Protein AF-A0A813DYF8-F1 (afdb_monomer)

Sequence (298 aa):
MDDSIWDLLVGFMQYDSIAVLAALPQLRRRYFAPLRVKGLGGTEHLIIGRSEKDHNVSDPPGLAQLMLTGFRTGLGLNHMFKAQYILLSQPRWNNRVDDLLACVMLRALWYLGILDCAGIVLSPGPADAHTDPDEAKRRVEMVAEEIRDTLRALGLPSVRVLVADYGAQPGCCGGKTVADHLDALYDHAPPAGVSLVVTGCLGDVANFAERSTKVFRERTQRVILMGSALLEAERDELGRPTGQTVVVPDPMSSNMSEDMESADRLFRLAQELMVPLVVLSRHFTLALQALPQHRWNK

Structure (mmCIF, N/CA/C/O backbone):
data_AF-A0A813DYF8-F1
#
_entry.id   AF-A0A813DYF8-F1
#
loop_
_atom_site.group_PDB
_atom_site.id
_atom_site.type_symbol
_atom_site.label_atom_id
_atom_site.label_alt_id
_atom_site.label_comp_id
_atom_site.label_asym_id
_atom_site.label_entity_id
_atom_site.label_seq_id
_atom_site.pdbx_PDB_ins_code
_atom_site.Cartn_x
_atom_site.Cartn_y
_atom_site.Cartn_z
_atom_site.occupancy
_atom_site.B_iso_or_equiv
_atom_site.auth_seq_id
_atom_site.auth_comp_id
_atom_site.auth_asym_id
_atom_site.auth_atom_id
_atom_site.pdbx_PDB_model_num
ATOM 1 N N . MET A 1 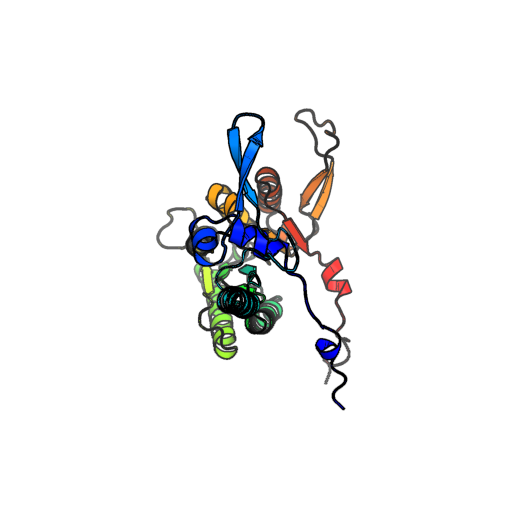1 ? 3.898 -25.798 42.219 1.00 45.34 1 MET A N 1
ATOM 2 C CA . MET A 1 1 ? 3.098 -24.645 42.663 1.00 45.34 1 MET A CA 1
ATOM 3 C C . MET A 1 1 ? 3.173 -23.681 41.510 1.00 45.34 1 MET A C 1
ATOM 5 O O . MET A 1 1 ? 4.246 -23.155 41.250 1.00 45.34 1 MET A O 1
ATOM 9 N N . ASP A 1 2 ? 2.109 -23.653 40.716 1.00 46.66 2 ASP A N 1
ATOM 10 C CA . ASP A 1 2 ? 1.999 -22.786 39.550 1.00 46.66 2 ASP A CA 1
ATOM 11 C C . ASP A 1 2 ? 1.688 -21.382 40.066 1.00 46.66 2 ASP A C 1
ATOM 13 O O . ASP A 1 2 ? 0.532 -21.059 40.295 1.00 46.66 2 ASP A O 1
ATOM 17 N N . ASP A 1 3 ? 2.723 -20.578 40.318 1.00 44.41 3 ASP A N 1
ATOM 18 C CA . ASP A 1 3 ? 2.578 -19.158 40.655 1.00 44.41 3 ASP A CA 1
ATOM 19 C C . ASP A 1 3 ? 2.198 -18.391 39.387 1.00 44.41 3 ASP A C 1
ATOM 21 O O . ASP A 1 3 ? 3.015 -17.753 38.715 1.00 44.41 3 ASP A O 1
ATOM 25 N N . SER A 1 4 ? 0.935 -18.518 39.005 1.00 65.56 4 SER A N 1
ATOM 26 C CA . SER A 1 4 ? 0.378 -17.789 37.890 1.00 65.56 4 SER A CA 1
ATOM 27 C C . SER A 1 4 ? -0.092 -16.423 38.371 1.00 65.56 4 SER A C 1
ATOM 29 O O . SER A 1 4 ? -0.868 -16.325 39.316 1.00 65.56 4 SER A O 1
ATOM 31 N N . ILE A 1 5 ? 0.295 -15.340 37.693 1.00 60.50 5 ILE A N 1
ATOM 32 C CA . ILE A 1 5 ? -0.245 -13.998 37.989 1.00 60.50 5 ILE A CA 1
ATOM 33 C C . ILE A 1 5 ? -1.786 -13.948 37.910 1.00 60.50 5 ILE A C 1
ATOM 35 O O . ILE A 1 5 ? -2.415 -13.060 38.483 1.00 60.50 5 ILE A O 1
ATOM 39 N N . TRP A 1 6 ? -2.399 -14.928 37.239 1.00 60.88 6 TRP A N 1
ATOM 40 C CA . TRP A 1 6 ? -3.844 -15.118 37.169 1.00 60.88 6 TRP A CA 1
ATOM 41 C C . TRP A 1 6 ? -4.485 -15.447 38.524 1.00 60.88 6 TRP A C 1
ATOM 43 O O . TRP A 1 6 ? -5.626 -15.051 38.741 1.00 60.88 6 TRP A O 1
ATOM 53 N N . ASP A 1 7 ? -3.754 -16.058 39.461 1.00 65.62 7 ASP A N 1
ATOM 54 C CA . ASP A 1 7 ? -4.257 -16.362 40.809 1.00 65.62 7 ASP A CA 1
ATOM 55 C C . ASP A 1 7 ? -4.378 -15.103 41.689 1.00 65.62 7 ASP A C 1
ATOM 57 O O . ASP A 1 7 ? -5.092 -15.097 42.692 1.00 65.62 7 ASP A O 1
ATOM 61 N N . LEU A 1 8 ? -3.722 -14.005 41.289 1.00 65.25 8 LEU A N 1
ATOM 62 C CA . LEU A 1 8 ? -3.819 -12.694 41.941 1.00 65.25 8 LEU A CA 1
ATOM 63 C C . LEU A 1 8 ? -4.981 -11.844 41.398 1.00 65.25 8 LEU A C 1
ATOM 65 O O . LEU A 1 8 ? -5.358 -10.841 42.009 1.00 65.25 8 LEU A O 1
ATOM 69 N N . LEU A 1 9 ? -5.570 -12.222 40.260 1.00 52.12 9 LEU A N 1
ATOM 70 C CA . LEU A 1 9 ? -6.699 -11.521 39.651 1.00 52.12 9 LEU A CA 1
ATOM 71 C C . LEU A 1 9 ? -8.019 -12.012 40.259 1.00 52.12 9 LEU A C 1
ATOM 73 O O . LEU A 1 9 ? -8.737 -12.823 39.684 1.00 52.12 9 LEU A O 1
ATOM 77 N N . VAL A 1 10 ? -8.369 -11.469 41.428 1.00 59.22 10 VAL A N 1
ATOM 78 C CA . VAL A 1 10 ? -9.616 -11.803 42.153 1.00 59.22 10 VAL A CA 1
ATOM 79 C C . VAL A 1 10 ? -10.872 -11.269 41.436 1.00 59.22 10 VAL A C 1
ATOM 81 O O . VAL A 1 10 ? -11.990 -11.718 41.682 1.00 59.22 10 VAL A O 1
ATOM 84 N N . GLY A 1 11 ? -10.698 -10.329 40.504 1.00 59.22 11 GLY A N 1
ATOM 85 C CA . GLY A 1 11 ? -11.754 -9.822 39.636 1.00 59.22 11 GLY A CA 1
ATOM 86 C C . GLY A 1 11 ? -11.283 -8.627 38.814 1.00 59.22 11 GLY A C 1
ATOM 87 O O . GLY A 1 11 ? -10.488 -7.813 39.277 1.00 59.22 11 GLY A O 1
ATOM 88 N N . PHE A 1 12 ? -11.779 -8.514 37.585 1.00 65.50 12 PHE A N 1
ATOM 89 C CA . PHE A 1 12 ? -11.549 -7.360 36.720 1.00 65.50 12 PHE A CA 1
ATOM 90 C C . PHE A 1 12 ? -12.883 -6.636 36.527 1.00 65.50 12 PHE A C 1
ATOM 92 O O . PHE A 1 12 ? -13.833 -7.202 35.986 1.00 65.50 12 PHE A O 1
ATOM 99 N N . MET A 1 13 ? -12.985 -5.399 37.014 1.00 70.25 13 MET A N 1
ATOM 100 C CA . MET A 1 13 ? -14.238 -4.643 36.977 1.00 70.25 13 MET A CA 1
ATOM 101 C C . MET A 1 13 ? -14.428 -4.000 35.597 1.00 70.25 13 MET A C 1
ATOM 103 O O . MET A 1 13 ? -13.802 -2.996 35.274 1.00 70.25 13 MET A O 1
ATOM 107 N N . GLN A 1 14 ? -15.302 -4.578 34.771 1.00 78.50 14 GLN A N 1
ATOM 108 C CA . GLN A 1 14 ? -15.512 -4.184 33.368 1.00 78.50 14 GLN A CA 1
ATOM 109 C C . GLN A 1 14 ? -16.643 -3.164 33.197 1.00 78.50 14 GLN A C 1
ATOM 111 O O . GLN A 1 14 ? -17.564 -3.365 32.400 1.00 78.50 14 GLN A O 1
ATOM 116 N N . TYR A 1 15 ? -16.593 -2.071 33.957 1.00 83.69 15 TYR A N 1
ATOM 117 C CA . TYR A 1 15 ? -17.665 -1.072 33.969 1.00 83.69 15 TYR A CA 1
ATOM 118 C C . TYR A 1 15 ? -17.959 -0.493 32.581 1.00 83.69 15 TYR A C 1
ATOM 120 O O . TYR A 1 15 ? -19.122 -0.435 32.188 1.00 83.69 15 TYR A O 1
ATOM 128 N N . ASP A 1 16 ? -16.926 -0.151 31.809 1.00 83.69 16 ASP A N 1
ATOM 129 C CA . ASP A 1 16 ? -17.092 0.475 30.490 1.00 83.69 16 ASP A CA 1
ATOM 130 C C . ASP A 1 16 ? -17.799 -0.449 29.497 1.00 83.69 16 ASP A C 1
ATOM 132 O O . ASP A 1 16 ? -18.713 -0.046 28.777 1.00 83.69 16 ASP A O 1
ATOM 136 N N . SER A 1 17 ? -17.429 -1.729 29.492 1.00 88.25 17 SER A N 1
ATOM 137 C CA . SER A 1 17 ? -18.057 -2.720 28.617 1.00 88.25 17 SER A CA 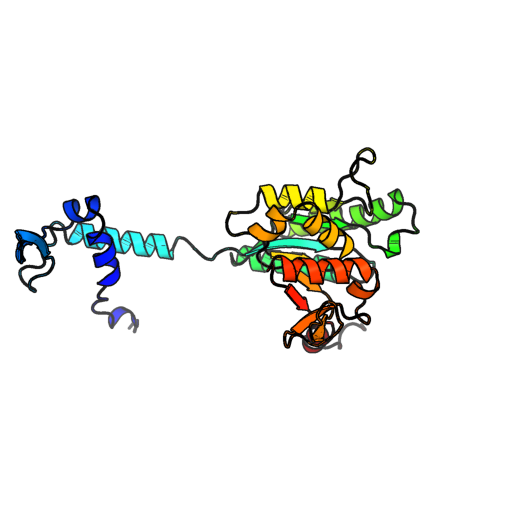1
ATOM 138 C C . SER A 1 17 ? -19.521 -2.949 28.996 1.00 88.25 17 SER A C 1
ATOM 140 O O . SER A 1 17 ? -20.387 -2.991 28.123 1.00 88.25 17 SER A O 1
ATOM 142 N N . ILE A 1 18 ? -19.826 -3.013 30.295 1.00 90.81 18 ILE A N 1
ATOM 143 C CA . ILE A 1 18 ? -21.206 -3.119 30.784 1.00 90.81 18 ILE A CA 1
ATOM 144 C C . ILE A 1 18 ? -22.009 -1.858 30.434 1.00 90.81 18 ILE A C 1
ATOM 146 O O . ILE A 1 18 ? -23.170 -1.978 30.043 1.00 90.81 18 ILE A O 1
ATOM 150 N N . ALA A 1 19 ? -21.410 -0.667 30.507 1.00 91.62 19 ALA A N 1
ATOM 151 C CA . ALA A 1 19 ? -22.065 0.587 30.139 1.00 91.62 19 ALA A CA 1
ATOM 152 C C . ALA A 1 19 ? -22.479 0.605 28.657 1.00 91.62 19 ALA A C 1
ATOM 154 O O . ALA A 1 19 ? -23.608 0.986 28.338 1.00 91.62 19 ALA A O 1
ATOM 155 N N . VAL A 1 20 ? -21.619 0.113 27.757 1.00 90.56 20 VAL A N 1
ATOM 156 C CA . VAL A 1 20 ? -21.949 -0.042 26.329 1.00 90.56 20 VAL A CA 1
ATOM 157 C C . VAL A 1 20 ? -23.120 -1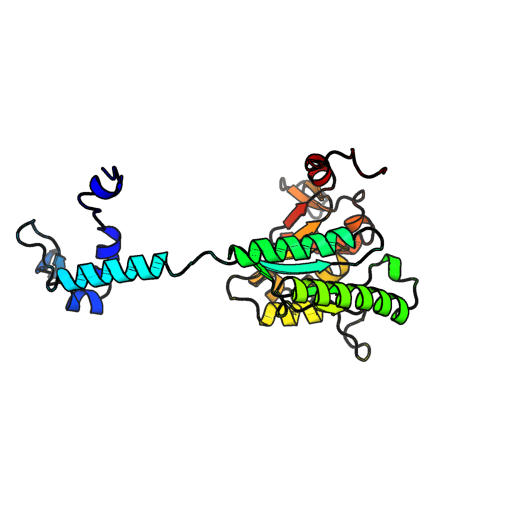.010 26.134 1.00 90.56 20 VAL A C 1
ATOM 159 O O . VAL A 1 20 ? -24.066 -0.697 25.409 1.00 90.56 20 VAL A O 1
ATOM 162 N N . LEU A 1 21 ? -23.117 -2.158 26.820 1.00 92.81 21 LEU A N 1
ATOM 163 C CA . LEU A 1 21 ? -24.237 -3.107 26.757 1.00 92.81 21 LEU A CA 1
ATOM 164 C C . LEU A 1 21 ? -25.535 -2.497 27.302 1.00 92.81 21 LEU A C 1
ATOM 166 O O . LEU A 1 21 ? -26.604 -2.688 26.719 1.00 92.81 21 LEU A O 1
ATOM 170 N N . ALA A 1 22 ? -25.446 -1.732 28.390 1.00 93.75 22 ALA A N 1
ATOM 171 C CA . ALA A 1 22 ? -26.578 -1.045 28.991 1.00 93.75 22 ALA A CA 1
ATOM 172 C C . ALA A 1 22 ? -27.124 0.077 28.096 1.00 93.75 22 ALA A C 1
ATOM 174 O O . ALA A 1 22 ? -28.319 0.360 28.159 1.00 93.75 22 ALA A O 1
ATOM 175 N N . ALA A 1 23 ? -26.315 0.695 27.230 1.00 93.75 23 ALA A N 1
ATOM 176 C CA . ALA A 1 23 ? -26.783 1.709 26.284 1.00 93.75 23 ALA A CA 1
ATOM 177 C C . ALA A 1 23 ? -27.741 1.123 25.227 1.00 93.75 23 ALA A C 1
ATOM 179 O O . ALA A 1 23 ? -28.716 1.777 24.838 1.00 93.75 23 ALA A O 1
ATOM 180 N N . LEU A 1 24 ? -27.535 -0.136 24.827 1.00 93.62 24 LEU A N 1
ATOM 181 C CA . LEU A 1 24 ? -28.310 -0.816 23.787 1.00 93.62 24 LEU A CA 1
ATOM 182 C C . LEU A 1 24 ? -29.675 -1.301 24.318 1.00 93.62 24 LEU A C 1
ATOM 184 O O . LEU A 1 24 ? -29.714 -2.202 25.155 1.00 93.62 24 LEU A O 1
ATOM 188 N N . PRO A 1 25 ? -30.827 -0.799 23.821 1.00 93.62 25 PRO A N 1
ATOM 189 C CA . PRO A 1 25 ? -32.139 -1.108 24.406 1.00 93.62 25 PRO A CA 1
ATOM 190 C C . PRO A 1 25 ? -32.492 -2.600 24.455 1.00 93.62 25 PRO A C 1
ATOM 192 O O . PRO A 1 25 ? -33.135 -3.045 25.404 1.00 93.62 25 PRO A O 1
ATOM 195 N N . GLN A 1 26 ? -32.086 -3.371 23.444 1.00 94.31 26 GLN A N 1
ATOM 196 C CA . GLN A 1 26 ? -32.377 -4.806 23.355 1.00 94.31 26 GLN A CA 1
ATOM 197 C C . GLN A 1 26 ? -31.604 -5.603 24.414 1.00 94.31 26 GLN A C 1
ATOM 199 O O . GLN A 1 26 ? -32.183 -6.444 25.098 1.00 94.31 26 GLN A O 1
ATOM 204 N N . LEU A 1 27 ? -30.319 -5.290 24.599 1.00 93.44 27 LEU A N 1
ATOM 205 C CA . LEU A 1 27 ? -29.481 -5.926 25.615 1.00 93.44 27 LEU A CA 1
ATOM 206 C C . LEU A 1 27 ? -29.846 -5.430 27.014 1.00 93.44 27 LEU A C 1
ATOM 208 O O . LEU A 1 27 ? -29.946 -6.241 27.932 1.00 93.44 27 LEU A O 1
ATOM 212 N N . ARG A 1 28 ? -30.165 -4.135 27.151 1.00 95.50 28 ARG A N 1
ATOM 213 C CA . ARG A 1 28 ? -30.676 -3.547 28.391 1.00 95.50 28 ARG A CA 1
ATOM 214 C C . ARG A 1 28 ? -31.914 -4.287 28.895 1.00 95.50 28 ARG A C 1
ATOM 216 O O . ARG A 1 28 ? -31.939 -4.698 30.042 1.00 95.50 28 ARG A O 1
ATOM 223 N N . ARG A 1 29 ? -32.917 -4.505 28.036 1.00 94.44 29 ARG A N 1
ATOM 224 C CA . ARG A 1 29 ? -34.150 -5.234 28.401 1.00 94.44 29 ARG A CA 1
ATOM 225 C C . ARG A 1 29 ? -33.915 -6.704 28.744 1.00 94.44 29 ARG A C 1
ATOM 227 O O . ARG A 1 29 ? -34.708 -7.273 29.481 1.00 94.44 29 ARG A O 1
ATOM 234 N N . ARG A 1 30 ? -32.882 -7.319 28.165 1.00 95.69 30 ARG A N 1
ATOM 235 C CA . ARG A 1 30 ? -32.582 -8.741 28.348 1.00 95.69 30 ARG A CA 1
ATOM 236 C C . ARG A 1 30 ? -31.807 -9.014 29.633 1.00 95.69 30 ARG A C 1
ATOM 238 O O . ARG A 1 30 ? -32.132 -9.961 30.335 1.00 95.69 30 ARG A O 1
ATOM 245 N N . TYR A 1 31 ? -30.785 -8.212 29.914 1.00 95.81 31 TYR A N 1
ATOM 246 C CA . TYR A 1 31 ? -29.823 -8.501 30.980 1.00 95.81 31 TYR A CA 1
ATOM 247 C C . TYR A 1 31 ? -29.957 -7.589 32.199 1.00 95.81 31 TYR A C 1
ATOM 249 O O . TYR A 1 31 ? -29.368 -7.884 33.236 1.00 95.81 31 TYR A O 1
ATOM 257 N N . PHE A 1 32 ? -30.737 -6.510 32.118 1.00 95.81 32 PHE A N 1
ATOM 258 C CA . PHE A 1 32 ? -30.837 -5.513 33.180 1.00 95.81 32 PHE A CA 1
ATOM 259 C C . PHE A 1 32 ? -32.293 -5.245 33.572 1.00 95.81 32 PHE A C 1
ATOM 261 O O . PHE A 1 32 ? -33.199 -5.230 32.739 1.00 95.81 32 PHE A O 1
ATOM 268 N N . ALA A 1 33 ? -32.490 -4.932 34.850 1.00 94.88 33 ALA A N 1
ATOM 269 C CA . ALA A 1 33 ? -33.753 -4.485 35.427 1.00 94.88 33 ALA A CA 1
ATOM 270 C C . ALA A 1 33 ? -33.589 -3.062 35.988 1.00 94.88 33 ALA A C 1
ATOM 272 O O . ALA A 1 33 ? -33.585 -2.889 37.209 1.00 94.88 33 ALA A O 1
ATOM 273 N N . PRO A 1 34 ? -33.398 -2.041 35.125 1.00 94.81 34 PRO A N 1
ATOM 274 C CA . PRO A 1 34 ? -33.157 -0.680 35.580 1.00 94.81 34 PRO A CA 1
ATOM 275 C C . PRO A 1 34 ? -34.333 -0.142 36.394 1.00 94.81 34 PRO A C 1
ATOM 277 O O . PRO A 1 34 ? -35.493 -0.249 35.983 1.00 94.81 34 PRO A O 1
ATOM 280 N N . LEU A 1 35 ? -34.021 0.523 37.504 1.00 94.31 35 LEU A N 1
ATOM 281 C CA . LEU A 1 35 ? -34.991 1.292 38.266 1.00 94.31 35 LEU A CA 1
ATOM 282 C C . LEU A 1 35 ? -35.339 2.567 37.494 1.00 94.31 35 LEU A C 1
ATOM 284 O O . LEU A 1 35 ? -34.463 3.369 37.167 1.00 94.31 35 LEU A O 1
ATOM 288 N N . ARG A 1 36 ? -36.630 2.762 37.224 1.00 94.81 36 ARG A N 1
ATOM 289 C CA . ARG A 1 36 ? -37.150 3.986 36.606 1.00 94.81 36 ARG A CA 1
ATOM 290 C C . ARG A 1 36 ? -37.398 5.032 37.678 1.00 94.81 36 ARG A C 1
ATOM 292 O O . ARG A 1 36 ? -38.168 4.793 38.605 1.00 94.81 36 ARG A O 1
ATOM 299 N N . VAL A 1 37 ? -36.778 6.196 37.532 1.00 95.81 37 VAL A N 1
ATOM 300 C CA . VAL A 1 37 ? -36.938 7.320 38.459 1.00 95.81 37 VAL A CA 1
ATOM 301 C C . VAL A 1 37 ? -37.316 8.561 37.666 1.00 95.81 37 VAL A C 1
ATOM 303 O O . VAL A 1 37 ? -36.676 8.878 36.667 1.00 95.81 37 VAL A O 1
ATOM 306 N N . LYS A 1 38 ? -38.356 9.277 38.103 1.00 95.81 38 LYS A N 1
ATOM 307 C CA . LYS A 1 38 ? -38.700 10.582 37.528 1.00 95.81 38 LYS A CA 1
ATOM 308 C C . LYS A 1 38 ? -37.815 11.657 38.149 1.00 95.81 38 LYS A C 1
ATOM 310 O O . LYS A 1 38 ? -37.829 11.837 39.364 1.00 95.81 38 LYS A O 1
ATOM 315 N N . GLY A 1 39 ? -37.047 12.339 37.313 1.00 91.38 39 GLY A N 1
ATOM 316 C CA . GLY A 1 39 ? -36.205 13.464 37.691 1.00 91.38 39 GLY A CA 1
ATOM 317 C C . GLY A 1 39 ? -36.922 14.805 37.563 1.00 91.38 39 GLY A C 1
ATOM 318 O O . GLY A 1 39 ? -38.144 14.888 37.397 1.00 91.38 39 GLY A O 1
ATOM 319 N N . LEU A 1 40 ? -36.129 15.875 37.620 1.00 90.25 40 LEU A N 1
ATOM 320 C CA . LEU A 1 40 ? -36.606 17.242 37.415 1.00 90.25 40 LEU A CA 1
ATOM 321 C C . LEU A 1 40 ? -37.286 17.377 36.042 1.00 90.25 40 LEU A C 1
ATOM 323 O O . LEU A 1 40 ? -36.834 16.818 35.041 1.00 90.25 40 LEU A O 1
ATOM 327 N N . GLY A 1 41 ? -38.410 18.095 36.008 1.00 90.44 41 GLY A N 1
ATOM 328 C CA . GLY A 1 41 ? -39.206 18.271 34.788 1.00 90.44 41 GLY A CA 1
ATOM 329 C C . GLY A 1 41 ? -39.932 17.009 34.303 1.00 90.44 41 GLY A C 1
ATOM 330 O O . GLY A 1 41 ? -40.430 16.996 33.185 1.00 90.44 41 GLY A O 1
ATOM 331 N N . GLY A 1 42 ? -39.999 15.943 35.111 1.00 92.62 42 GLY A N 1
ATOM 332 C CA . GLY A 1 42 ? -40.706 14.706 34.758 1.00 92.62 42 GLY A CA 1
ATOM 333 C C . GLY A 1 42 ? -39.929 13.759 33.837 1.00 92.62 42 GLY A C 1
ATOM 334 O O . GLY A 1 42 ? -40.483 12.737 33.432 1.00 92.62 42 GLY A O 1
ATOM 335 N N . THR A 1 43 ? -38.663 14.065 33.537 1.00 93.12 43 THR A N 1
ATOM 336 C CA . THR A 1 43 ? -37.776 13.218 32.726 1.00 93.12 43 THR A CA 1
ATOM 337 C C . THR A 1 43 ? -37.574 11.859 33.392 1.00 93.12 43 THR A C 1
ATOM 339 O O . THR A 1 43 ? -37.298 11.783 34.587 1.00 93.12 43 THR A O 1
ATOM 342 N N . GLU A 1 44 ? -37.709 10.771 32.635 1.00 94.75 44 GLU A N 1
ATOM 343 C CA . GLU A 1 44 ? -37.462 9.424 33.151 1.00 94.75 44 GLU A CA 1
ATOM 344 C C . GLU A 1 44 ? -35.970 9.075 33.056 1.00 94.75 44 GLU A C 1
ATOM 346 O O . GLU A 1 44 ? -35.368 9.139 31.986 1.00 94.75 44 GLU A O 1
ATOM 351 N N . HIS A 1 45 ? -35.388 8.667 34.181 1.00 93.69 45 HIS A N 1
ATOM 352 C CA . HIS A 1 45 ? -34.026 8.159 34.285 1.00 93.69 45 HIS A CA 1
ATOM 353 C C . HIS A 1 45 ? -34.045 6.657 34.567 1.00 93.69 45 HIS A C 1
ATOM 355 O O . HIS A 1 45 ? -34.919 6.157 35.278 1.00 93.69 45 HIS A O 1
ATOM 361 N N . LEU A 1 46 ? -33.054 5.944 34.033 1.00 95.44 46 LEU A N 1
ATOM 362 C CA . LEU A 1 46 ? -32.846 4.517 34.261 1.00 95.44 46 LEU A CA 1
ATOM 363 C C . LEU A 1 46 ? -31.590 4.332 35.112 1.00 95.44 46 LEU A C 1
ATOM 365 O O . LEU A 1 46 ? -30.497 4.662 34.661 1.00 95.44 46 LEU A O 1
ATOM 369 N N . ILE A 1 47 ? -31.749 3.808 36.325 1.00 94.50 47 ILE A N 1
ATOM 370 C CA . ILE A 1 47 ? -30.645 3.560 37.260 1.00 94.50 47 ILE A CA 1
ATOM 371 C C . ILE A 1 47 ? -30.368 2.057 37.319 1.00 94.50 47 ILE A C 1
ATOM 373 O O . ILE A 1 47 ? -31.284 1.260 37.517 1.00 94.50 47 ILE A O 1
ATOM 377 N N . ILE A 1 48 ? -29.105 1.674 37.141 1.00 92.31 48 ILE A N 1
ATOM 378 C CA . ILE A 1 48 ? -28.617 0.293 37.218 1.00 92.31 48 ILE A CA 1
ATOM 379 C C . ILE A 1 48 ? -27.468 0.278 38.224 1.00 92.31 48 ILE A C 1
ATOM 381 O O . ILE A 1 48 ? -26.594 1.136 38.146 1.00 92.31 48 ILE A O 1
ATOM 385 N N . GLY A 1 49 ? -27.461 -0.683 39.149 1.00 90.31 49 GLY A N 1
ATOM 386 C CA . GLY A 1 49 ? -26.388 -0.810 40.133 1.00 90.31 49 GLY A CA 1
ATOM 387 C C . GLY A 1 49 ? -26.521 0.174 41.292 1.00 90.31 49 GLY A C 1
ATOM 388 O O . GLY A 1 49 ? -25.539 0.793 41.689 1.00 90.31 49 GLY A O 1
ATOM 389 N N . ARG A 1 50 ? -27.735 0.352 41.832 1.00 88.88 50 ARG A N 1
ATOM 390 C CA . ARG A 1 50 ? -27.999 1.322 42.910 1.00 88.88 50 ARG A CA 1
ATOM 391 C C . ARG A 1 50 ? -27.228 1.011 44.197 1.00 88.88 50 ARG A C 1
ATOM 393 O O . ARG A 1 50 ? -26.887 1.925 44.942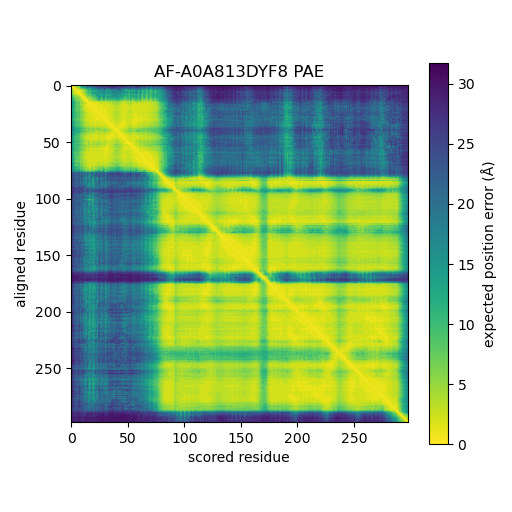 1.00 88.88 50 ARG A O 1
ATOM 400 N N . SER A 1 51 ? -27.014 -0.270 44.492 1.00 89.69 51 SER A N 1
ATOM 401 C CA . SER A 1 51 ? -26.242 -0.730 45.651 1.00 89.69 51 SER A CA 1
ATOM 402 C C . SER A 1 51 ? -25.711 -2.145 45.425 1.00 89.69 51 SER A C 1
ATOM 404 O O . SER A 1 51 ? -26.177 -2.837 44.523 1.00 89.69 51 SER A O 1
ATOM 406 N N . GLU A 1 52 ? -24.815 -2.621 46.290 1.00 82.75 52 GLU A N 1
ATOM 407 C CA . GLU A 1 52 ? -24.311 -4.005 46.241 1.00 82.75 52 GLU A CA 1
ATOM 408 C C . GLU A 1 52 ? -25.430 -5.056 46.307 1.00 82.75 52 GLU A C 1
ATOM 410 O O . GLU A 1 52 ? -25.387 -6.066 45.609 1.00 82.75 52 GLU A O 1
ATOM 415 N N . LYS A 1 53 ? -26.469 -4.804 47.113 1.00 87.50 53 LYS A N 1
ATOM 416 C CA . LYS A 1 53 ? -27.620 -5.711 47.267 1.00 87.50 53 LYS A CA 1
ATOM 417 C C . LYS A 1 53 ? -28.651 -5.577 46.146 1.00 87.50 53 LYS A C 1
ATOM 419 O O . LYS A 1 53 ? -29.521 -6.428 46.013 1.00 87.50 53 LYS A O 1
ATOM 424 N N . ASP A 1 54 ? -28.581 -4.494 45.379 1.00 87.69 54 ASP A N 1
ATOM 425 C CA . ASP A 1 54 ? -29.552 -4.120 44.353 1.00 87.69 54 ASP A CA 1
ATOM 426 C C . ASP A 1 54 ? -28.791 -3.697 43.096 1.00 87.69 54 ASP A C 1
ATOM 428 O O . ASP A 1 54 ? -28.699 -2.517 42.747 1.00 87.69 54 ASP A O 1
ATOM 432 N N . HIS A 1 55 ? -28.162 -4.690 42.467 1.00 89.69 55 HIS A N 1
ATOM 433 C CA . HIS A 1 55 ? -27.292 -4.498 41.309 1.00 89.69 55 HIS A CA 1
ATOM 434 C C . HIS A 1 55 ? -28.076 -4.319 39.995 1.00 89.69 55 HIS A C 1
ATOM 436 O O . HIS A 1 55 ? -27.501 -3.928 38.983 1.00 89.69 55 HIS A O 1
ATOM 442 N N . ASN A 1 56 ? -29.389 -4.585 39.989 1.00 93.00 56 ASN A N 1
ATOM 443 C CA . ASN A 1 56 ? -30.285 -4.400 38.836 1.00 93.00 56 ASN A CA 1
ATOM 444 C C . ASN A 1 56 ? -29.885 -5.190 37.572 1.00 93.00 56 ASN A C 1
ATOM 446 O O . ASN A 1 56 ? -30.155 -4.758 36.450 1.00 93.00 56 ASN A O 1
ATOM 450 N N . VAL A 1 57 ? -29.275 -6.365 37.745 1.00 92.94 57 VAL A N 1
ATOM 451 C CA . VAL A 1 57 ? -28.948 -7.302 36.653 1.00 92.94 57 VAL A CA 1
ATOM 452 C C . VAL A 1 57 ? -29.945 -8.456 36.710 1.00 92.94 57 VAL A C 1
ATOM 454 O O . VAL A 1 57 ? -30.043 -9.124 37.734 1.00 92.94 57 VAL A O 1
ATOM 457 N N . SER A 1 58 ? -30.701 -8.664 35.633 1.00 94.38 58 SER A N 1
ATOM 458 C CA . SER A 1 58 ? -31.768 -9.674 35.556 1.00 94.38 58 SER A CA 1
ATOM 459 C C . SER A 1 58 ? -31.237 -11.090 35.356 1.00 94.38 58 SER A C 1
ATOM 461 O O . SER A 1 58 ? -31.838 -12.039 35.844 1.00 94.38 58 SER A O 1
ATOM 463 N N . ASP A 1 59 ? -30.119 -11.223 34.644 1.00 94.00 59 ASP A N 1
ATOM 464 C CA . ASP A 1 59 ? -29.463 -12.501 34.357 1.00 94.00 59 ASP A CA 1
ATOM 465 C C . ASP A 1 59 ? -27.938 -12.348 34.505 1.00 94.00 59 ASP A C 1
ATOM 467 O O . ASP A 1 59 ? -27.230 -12.157 33.509 1.00 94.00 59 ASP A O 1
ATOM 471 N N . PRO A 1 60 ? -27.412 -12.352 35.749 1.00 91.94 60 PRO A N 1
ATOM 472 C CA . PRO A 1 60 ? -25.977 -12.209 35.985 1.00 91.94 60 PRO A CA 1
ATOM 473 C C . PRO A 1 60 ? -25.123 -13.295 35.306 1.00 91.94 60 PRO A C 1
ATOM 475 O O . PRO A 1 60 ? -24.137 -12.927 34.662 1.00 91.94 60 PRO A O 1
ATOM 478 N N . PRO A 1 61 ? -25.475 -14.599 35.367 1.00 92.38 61 PRO A N 1
ATOM 479 C CA . PRO A 1 61 ? -24.710 -15.641 34.685 1.00 92.38 61 PRO A CA 1
ATOM 480 C C . PRO A 1 61 ? -24.697 -15.467 33.165 1.00 92.38 61 PRO A C 1
ATOM 482 O O . PRO A 1 61 ? -23.639 -15.581 32.549 1.00 92.38 61 PRO A O 1
ATOM 485 N N . GLY A 1 62 ? -25.840 -15.149 32.548 1.00 92.50 62 GLY A N 1
ATOM 486 C CA . GLY A 1 62 ? -25.916 -14.939 31.105 1.00 92.50 62 GLY A CA 1
ATOM 487 C C . GLY A 1 62 ? -25.160 -13.696 30.645 1.00 92.50 62 GLY A C 1
ATOM 488 O O . GLY A 1 62 ? -24.478 -13.745 29.620 1.00 92.50 62 GLY A O 1
ATOM 489 N N . LEU A 1 63 ? -25.205 -12.604 31.417 1.00 91.62 63 LEU A N 1
ATOM 490 C CA . LEU A 1 63 ? -24.414 -11.404 31.138 1.00 91.62 63 LEU A CA 1
ATOM 491 C C . LEU A 1 63 ? -22.907 -11.685 31.255 1.00 91.62 63 LEU A C 1
ATOM 493 O O . LEU A 1 63 ? -22.143 -11.290 30.374 1.00 91.62 63 LEU A O 1
ATOM 497 N N . ALA A 1 64 ? -22.480 -12.409 32.295 1.00 90.38 64 ALA A N 1
ATOM 498 C CA . ALA A 1 64 ? -21.086 -12.814 32.466 1.00 90.38 64 ALA A CA 1
ATOM 499 C C . ALA A 1 64 ? -20.620 -13.729 31.323 1.00 90.38 64 ALA A C 1
ATOM 501 O O . ALA A 1 64 ? -19.541 -13.524 30.767 1.00 90.38 64 ALA A O 1
ATOM 502 N N . GLN A 1 65 ? -21.451 -14.690 30.911 1.00 90.94 65 GLN A N 1
ATOM 503 C CA . GLN A 1 65 ? -21.146 -15.580 29.795 1.00 90.94 65 GLN A CA 1
ATOM 504 C C . GLN A 1 65 ? -21.077 -14.828 28.461 1.00 90.94 65 GLN A C 1
ATOM 506 O O . GLN A 1 65 ? -20.190 -15.111 27.652 1.00 90.94 65 GLN A O 1
ATOM 511 N N . LEU A 1 66 ? -21.974 -13.864 28.224 1.00 91.25 66 LEU A N 1
ATOM 512 C CA . LEU A 1 66 ? -21.936 -12.996 27.047 1.00 91.25 66 LEU A CA 1
ATOM 513 C C . LEU A 1 66 ? -20.624 -12.213 26.997 1.00 91.25 66 LEU A C 1
ATOM 515 O O . LEU A 1 66 ? -19.971 -12.203 25.959 1.00 91.25 66 LEU A O 1
ATOM 519 N N . MET A 1 67 ? -20.228 -11.601 28.114 1.00 90.25 67 MET A N 1
ATOM 520 C CA . MET A 1 67 ? -18.981 -10.845 28.229 1.00 90.25 67 MET A CA 1
ATOM 521 C C . MET A 1 67 ? -17.769 -11.748 28.001 1.00 90.25 67 MET A C 1
ATOM 523 O O . MET A 1 67 ? -16.936 -11.455 27.151 1.00 90.25 67 MET A O 1
ATOM 527 N N . LEU A 1 68 ? -17.699 -12.892 28.684 1.00 86.06 68 LEU A N 1
ATOM 528 C CA . LEU A 1 68 ? -16.603 -13.849 28.541 1.00 86.06 68 LEU A CA 1
ATOM 529 C C . LEU A 1 68 ? -16.485 -14.375 27.107 1.00 86.06 68 LEU A C 1
ATOM 531 O O . LEU A 1 68 ? -15.382 -14.449 26.571 1.00 86.06 68 LEU A O 1
ATOM 535 N N . THR A 1 69 ? -17.609 -14.725 26.481 1.00 87.00 69 THR A N 1
ATOM 536 C CA . THR A 1 69 ? -17.638 -15.169 25.082 1.00 87.00 69 THR A CA 1
ATOM 537 C C . THR A 1 69 ? -17.234 -14.023 24.166 1.00 87.00 69 THR A C 1
ATOM 539 O O . THR A 1 69 ? -16.376 -14.212 23.320 1.00 87.00 69 THR A O 1
ATOM 542 N N . GLY A 1 70 ? -17.763 -12.818 24.380 1.00 84.62 70 GLY A N 1
ATOM 543 C CA . GLY A 1 70 ? -17.412 -11.618 23.624 1.00 84.62 70 GLY A CA 1
ATOM 544 C C . GLY A 1 70 ? -15.923 -11.286 23.693 1.00 84.62 70 GLY A C 1
ATOM 545 O O . GLY A 1 70 ? -15.327 -11.031 22.655 1.00 84.62 70 GLY A O 1
ATOM 546 N N . PHE A 1 71 ? -15.292 -11.367 24.868 1.00 83.56 71 PHE A N 1
ATOM 547 C CA . PHE A 1 71 ? -13.847 -11.167 25.002 1.00 83.56 71 PHE A CA 1
ATOM 548 C C . PHE A 1 71 ? -13.045 -12.319 24.425 1.00 83.56 71 PHE A C 1
ATOM 550 O O . PHE A 1 71 ? -12.086 -12.069 23.716 1.00 83.56 71 PHE A O 1
ATOM 557 N N . ARG A 1 72 ? -13.408 -13.579 24.679 1.00 79.06 72 ARG A N 1
ATOM 558 C CA . ARG A 1 72 ? -12.677 -14.724 24.111 1.00 79.06 72 ARG A CA 1
ATOM 559 C C . ARG A 1 72 ? -12.761 -14.745 22.594 1.00 79.06 72 ARG A C 1
ATOM 561 O O . ARG A 1 72 ? -11.754 -14.953 21.930 1.00 79.06 72 ARG A O 1
ATOM 568 N N . THR A 1 73 ? -13.948 -14.507 22.054 1.00 78.81 73 THR A N 1
ATOM 569 C CA . THR A 1 73 ? -14.166 -14.387 20.620 1.00 78.81 73 THR A CA 1
ATOM 570 C C . THR A 1 73 ? -13.488 -13.133 20.096 1.00 78.81 73 THR A C 1
ATOM 572 O O . THR A 1 73 ? -12.754 -13.251 19.141 1.00 78.81 73 THR A O 1
ATOM 575 N N . GLY A 1 74 ? -13.623 -11.965 20.720 1.00 72.75 74 GLY A N 1
ATOM 576 C CA . GLY A 1 74 ? -12.986 -10.723 20.262 1.00 72.75 74 GLY A CA 1
ATOM 577 C C . GLY A 1 74 ? -11.455 -10.727 20.342 1.00 72.75 74 GLY A C 1
ATOM 578 O O . GLY A 1 74 ? -10.802 -10.189 19.462 1.00 72.75 74 GLY A O 1
ATOM 579 N N . LEU A 1 75 ? -10.870 -11.367 21.358 1.00 67.44 75 LEU A N 1
ATOM 580 C CA . LEU A 1 75 ? -9.422 -11.580 21.478 1.00 67.44 75 LEU A CA 1
ATOM 581 C C . LEU A 1 75 ? -8.934 -12.693 20.539 1.00 67.44 75 LEU A C 1
ATOM 583 O O . LEU A 1 75 ? -7.803 -12.644 20.067 1.00 67.44 75 LEU A O 1
ATOM 587 N N . GLY A 1 76 ? -9.768 -13.708 20.284 1.00 59.38 76 GLY A N 1
ATOM 588 C CA . GLY A 1 76 ? -9.468 -14.818 19.373 1.00 59.38 76 GLY A CA 1
ATOM 589 C C . GLY A 1 76 ? -9.703 -14.486 17.896 1.00 59.38 76 GLY A C 1
ATOM 590 O O . GLY A 1 76 ? -9.062 -15.058 17.015 1.00 59.38 76 GLY A O 1
ATOM 591 N N . LEU A 1 77 ? -10.587 -13.533 17.612 1.00 61.28 77 LEU A N 1
ATOM 592 C CA . LEU A 1 77 ? -10.687 -12.834 16.345 1.00 61.28 77 LEU A CA 1
ATOM 593 C C . LEU A 1 77 ? -9.453 -11.947 16.296 1.00 61.28 77 LEU A C 1
ATOM 595 O O . LEU A 1 77 ? -9.432 -10.858 16.853 1.00 61.28 77 LEU A O 1
ATOM 599 N N . ASN A 1 78 ? -8.390 -12.466 15.691 1.00 52.12 78 ASN A N 1
ATOM 600 C CA . ASN A 1 78 ? -7.160 -11.736 15.457 1.00 52.12 78 ASN A CA 1
ATOM 601 C C . ASN A 1 78 ? -7.474 -10.497 14.594 1.00 52.12 78 ASN A C 1
ATOM 603 O O . ASN A 1 78 ? -7.366 -10.532 13.372 1.00 52.12 78 ASN A O 1
ATOM 607 N N . HIS A 1 79 ? -7.916 -9.411 15.231 1.00 55.25 79 HIS A N 1
ATOM 608 C CA . HIS A 1 79 ? -8.205 -8.116 14.621 1.00 55.25 79 HIS A CA 1
ATOM 609 C C . HIS A 1 79 ? -6.917 -7.365 14.275 1.00 55.25 79 HIS A C 1
ATOM 611 O O . HIS A 1 79 ? -6.968 -6.161 14.027 1.00 55.25 79 HIS A O 1
ATOM 617 N N . MET A 1 80 ? -5.764 -8.050 14.257 1.00 55.59 80 MET A N 1
ATOM 618 C CA . MET A 1 80 ? -4.566 -7.548 13.602 1.00 55.59 80 MET A CA 1
ATOM 619 C C . MET A 1 80 ? -4.981 -7.164 12.191 1.00 55.59 80 MET A C 1
ATOM 621 O O . MET A 1 80 ? -5.278 -8.011 11.347 1.00 55.59 80 MET A O 1
ATOM 625 N N . PHE A 1 81 ? -5.086 -5.859 11.9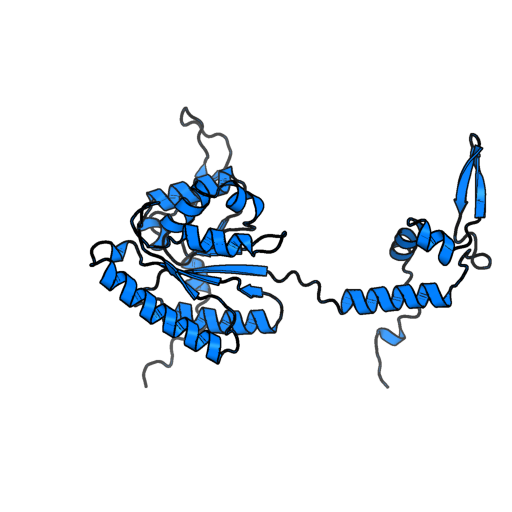78 1.00 65.69 81 PHE A N 1
ATOM 626 C CA . PHE A 1 81 ? -5.323 -5.290 10.679 1.00 65.69 81 PHE A CA 1
ATOM 627 C C . PHE A 1 81 ? -4.158 -5.749 9.807 1.00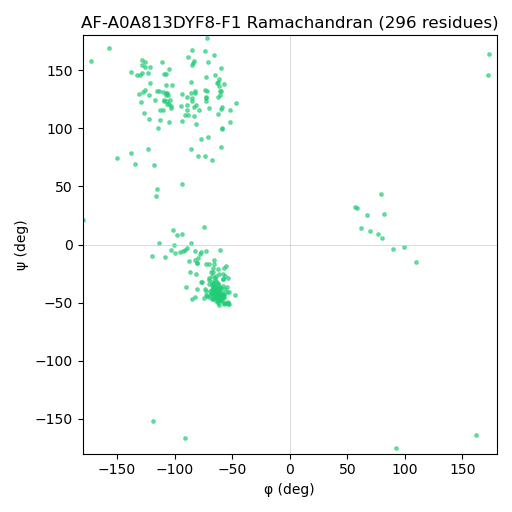 65.69 81 PHE A C 1
ATOM 629 O O . PHE A 1 81 ? -3.053 -5.221 9.928 1.00 65.69 81 PHE A O 1
ATOM 636 N N . LYS A 1 82 ? -4.371 -6.799 9.004 1.00 81.75 82 LYS A N 1
ATOM 637 C CA . LYS A 1 82 ? -3.348 -7.269 8.076 1.00 81.75 82 LYS A CA 1
ATOM 638 C C . LYS A 1 82 ? -3.056 -6.108 7.151 1.00 81.75 82 LYS A C 1
ATOM 640 O O . LYS A 1 82 ? -3.954 -5.658 6.437 1.00 81.75 82 LYS A O 1
ATOM 645 N N . ALA A 1 83 ? -1.826 -5.610 7.192 1.00 86.50 83 ALA A N 1
ATOM 646 C CA . ALA A 1 83 ? -1.407 -4.582 6.264 1.00 86.50 83 ALA A CA 1
ATOM 647 C C . ALA A 1 83 ? -1.569 -5.153 4.854 1.00 86.50 83 ALA A C 1
ATOM 649 O O . ALA A 1 83 ? -0.971 -6.177 4.522 1.00 86.50 83 ALA A O 1
ATOM 650 N N . GLN A 1 84 ? -2.427 -4.524 4.059 1.00 93.56 84 GLN A N 1
ATOM 651 C CA . GLN A 1 84 ? -2.629 -4.922 2.677 1.00 93.56 84 GLN A CA 1
ATOM 652 C C . GLN A 1 84 ? -1.539 -4.304 1.832 1.00 93.56 84 GLN A C 1
ATOM 654 O O . GLN A 1 84 ? -1.241 -3.115 1.957 1.00 93.56 84 GLN A O 1
ATOM 659 N N . TYR A 1 85 ? -0.936 -5.131 1.001 1.00 93.19 85 TYR A N 1
ATOM 660 C CA . TYR A 1 85 ? 0.338 -4.833 0.385 1.00 93.19 85 TYR A CA 1
ATOM 661 C C . TYR A 1 85 ? 0.266 -5.089 -1.116 1.00 93.19 85 TYR A C 1
ATOM 663 O O . TYR A 1 85 ? -0.164 -6.160 -1.548 1.00 93.19 85 TYR A O 1
ATOM 671 N N . ILE A 1 86 ? 0.697 -4.107 -1.903 1.00 97.44 86 ILE A N 1
ATOM 672 C CA . ILE A 1 86 ? 0.945 -4.259 -3.338 1.00 97.44 86 ILE A CA 1
ATOM 673 C C . ILE A 1 86 ? 2.401 -3.884 -3.589 1.00 97.44 86 ILE A C 1
ATOM 675 O O . ILE A 1 86 ? 2.836 -2.812 -3.169 1.00 97.44 86 ILE A O 1
ATOM 679 N N . LEU A 1 87 ? 3.137 -4.753 -4.281 1.00 96.88 87 LEU A N 1
ATOM 680 C CA . LEU A 1 87 ? 4.509 -4.484 -4.711 1.00 96.88 87 LEU A CA 1
ATOM 681 C C . LEU A 1 87 ? 4.531 -4.159 -6.197 1.00 96.88 87 LEU A C 1
ATOM 683 O O . LEU A 1 87 ? 4.096 -4.969 -7.008 1.00 96.88 87 LEU A O 1
ATOM 687 N N . LEU A 1 88 ? 5.086 -3.008 -6.546 1.00 95.44 88 LEU A N 1
ATOM 688 C CA . LEU A 1 88 ? 5.526 -2.688 -7.891 1.00 95.44 88 LEU A CA 1
ATOM 689 C C . LEU A 1 88 ? 7.050 -2.808 -7.943 1.00 95.44 88 LEU A C 1
ATOM 691 O O . LEU A 1 88 ? 7.751 -2.058 -7.257 1.00 95.44 88 LEU A O 1
ATOM 695 N N . SER A 1 89 ? 7.549 -3.730 -8.764 1.00 93.50 89 SER A N 1
ATOM 696 C CA . SER A 1 89 ? 8.985 -3.901 -9.000 1.00 93.50 89 SER A CA 1
ATOM 697 C C . SER A 1 89 ? 9.312 -3.772 -10.482 1.00 93.50 89 SER A C 1
ATOM 699 O O . SER A 1 89 ? 8.514 -4.128 -11.347 1.00 93.50 89 SER A O 1
ATOM 701 N N . GLN A 1 90 ? 10.501 -3.256 -10.769 1.00 90.62 90 GLN A N 1
ATOM 702 C CA . GLN A 1 90 ? 11.079 -3.249 -12.107 1.00 90.62 90 GLN A CA 1
ATOM 703 C C . GLN A 1 90 ? 12.315 -4.144 -12.068 1.00 90.62 90 GLN A C 1
ATOM 705 O O . GLN A 1 90 ? 13.356 -3.717 -11.550 1.00 90.62 90 GLN A O 1
ATOM 710 N N . PRO A 1 91 ? 12.206 -5.399 -12.538 1.00 85.69 91 PRO A N 1
ATOM 711 C CA . PRO A 1 91 ? 13.309 -6.340 -12.474 1.00 85.69 91 PRO A CA 1
ATOM 712 C C . PRO A 1 91 ? 14.527 -5.828 -13.236 1.00 85.69 91 PRO A C 1
ATOM 714 O O . PRO A 1 91 ? 14.443 -5.416 -14.391 1.00 85.69 91 PRO A O 1
ATOM 717 N N . ARG A 1 92 ? 15.684 -5.901 -12.592 1.00 81.62 92 ARG A N 1
ATOM 718 C CA . ARG A 1 92 ? 17.003 -5.590 -13.138 1.00 81.62 92 ARG A CA 1
ATOM 719 C C . ARG A 1 92 ? 17.925 -6.767 -12.869 1.00 81.62 92 ARG A C 1
ATOM 721 O O . ARG A 1 92 ? 17.730 -7.562 -11.951 1.00 81.62 92 ARG A O 1
ATOM 728 N N . TRP A 1 93 ? 18.998 -6.864 -13.644 1.00 67.06 93 TRP A N 1
ATOM 729 C CA . TRP A 1 93 ? 19.982 -7.936 -13.464 1.00 67.06 93 TRP A CA 1
ATOM 730 C C . TRP A 1 93 ? 20.600 -7.956 -12.051 1.00 67.06 93 TRP A C 1
ATOM 732 O O . TRP A 1 93 ? 21.033 -9.009 -11.590 1.00 67.06 93 TRP A O 1
ATOM 742 N N . ASN A 1 94 ? 20.628 -6.813 -11.358 1.00 73.44 94 ASN A N 1
ATOM 743 C CA . ASN A 1 94 ? 21.265 -6.639 -10.054 1.00 73.44 94 ASN A CA 1
ATOM 744 C C . ASN A 1 94 ? 20.310 -6.676 -8.847 1.00 73.44 94 ASN A C 1
ATOM 746 O O . ASN A 1 94 ? 20.814 -6.691 -7.729 1.00 73.44 94 ASN A O 1
ATOM 750 N N . ASN A 1 95 ? 18.983 -6.710 -9.035 1.00 79.44 95 ASN A N 1
ATOM 751 C CA . ASN A 1 95 ? 18.004 -6.727 -7.930 1.00 79.44 95 ASN A CA 1
ATOM 752 C C . ASN A 1 95 ? 17.196 -8.037 -7.836 1.00 79.44 95 ASN A C 1
ATOM 754 O O . ASN A 1 95 ? 16.383 -8.193 -6.931 1.00 79.44 95 ASN A O 1
ATOM 758 N N . ARG A 1 96 ? 17.458 -9.021 -8.709 1.00 83.12 96 ARG A N 1
ATOM 759 C CA . ARG A 1 96 ? 16.780 -10.331 -8.688 1.00 83.12 96 ARG A CA 1
ATOM 760 C C . ARG A 1 96 ? 16.831 -11.015 -7.318 1.00 83.12 96 ARG A C 1
ATOM 762 O O . ARG A 1 96 ? 15.851 -11.607 -6.879 1.00 83.12 96 ARG A O 1
ATOM 769 N N . VAL A 1 97 ? 17.977 -10.947 -6.637 1.00 86.44 97 VAL A N 1
ATOM 770 C CA . VAL A 1 97 ? 18.137 -11.524 -5.290 1.00 86.44 97 VAL A CA 1
ATOM 771 C C . VAL A 1 97 ? 17.239 -10.809 -4.278 1.00 86.44 97 VAL A C 1
ATOM 773 O O . VAL A 1 97 ? 16.668 -11.467 -3.409 1.00 86.44 97 VAL A O 1
ATOM 776 N N . ASP A 1 98 ? 17.070 -9.495 -4.420 1.00 85.94 98 ASP A N 1
ATOM 777 C CA . ASP A 1 98 ? 16.225 -8.693 -3.538 1.00 85.94 98 ASP A CA 1
ATOM 778 C C . ASP A 1 98 ? 14.744 -9.053 -3.722 1.00 85.94 98 ASP A C 1
ATOM 780 O O . ASP A 1 98 ? 14.040 -9.233 -2.729 1.00 85.94 98 ASP A O 1
ATOM 784 N N . ASP A 1 99 ? 14.283 -9.257 -4.963 1.00 88.00 99 ASP A N 1
ATOM 785 C CA . ASP A 1 99 ? 12.907 -9.692 -5.253 1.00 88.00 99 ASP A CA 1
ATOM 786 C C . ASP A 1 99 ? 12.606 -11.085 -4.655 1.00 88.00 99 ASP A C 1
ATOM 788 O O . ASP A 1 99 ? 11.546 -11.314 -4.060 1.00 88.00 99 ASP A O 1
ATOM 792 N N . LEU A 1 100 ? 13.553 -12.028 -4.747 1.00 90.81 100 LEU A N 1
ATOM 793 C CA . LEU A 1 100 ? 13.404 -13.364 -4.153 1.00 90.81 100 LEU A CA 1
ATOM 794 C C . LEU A 1 100 ? 13.436 -13.317 -2.620 1.00 90.81 100 LEU A C 1
ATOM 796 O O . LEU A 1 100 ? 12.641 -13.991 -1.958 1.00 90.81 100 LEU A O 1
ATOM 800 N N . LEU A 1 101 ? 14.314 -12.497 -2.036 1.00 89.69 101 LEU A N 1
ATOM 801 C CA . LEU A 1 101 ? 14.357 -12.294 -0.590 1.00 89.69 101 LEU A CA 1
ATOM 802 C C . LEU A 1 101 ? 13.068 -11.632 -0.088 1.00 89.69 101 LEU A C 1
ATOM 804 O O . LEU A 1 101 ? 12.542 -12.027 0.956 1.00 89.69 101 LEU A O 1
ATOM 808 N N . ALA A 1 102 ? 12.509 -10.689 -0.850 1.00 91.06 102 ALA A N 1
ATOM 809 C CA . ALA A 1 102 ? 11.209 -10.100 -0.563 1.00 91.06 102 ALA A CA 1
ATOM 810 C C . ALA A 1 102 ? 10.111 -11.175 -0.521 1.00 91.06 102 ALA A C 1
ATOM 812 O O . ALA A 1 102 ? 9.307 -11.170 0.408 1.00 91.06 102 ALA A O 1
ATOM 813 N N . CYS A 1 103 ? 10.118 -12.163 -1.424 1.00 93.19 103 CYS A N 1
ATOM 814 C CA . CYS A 1 103 ? 9.178 -13.292 -1.378 1.00 93.19 103 CYS A CA 1
ATOM 815 C C . CYS A 1 103 ? 9.302 -14.118 -0.084 1.00 93.19 103 CYS A C 1
ATOM 817 O O . CYS A 1 103 ? 8.292 -14.466 0.536 1.00 93.19 103 CYS A O 1
ATOM 819 N N . VAL A 1 104 ? 10.530 -14.396 0.365 1.00 93.44 104 VAL A N 1
ATOM 820 C CA . VAL A 1 104 ? 10.781 -15.105 1.634 1.00 93.44 104 VAL A CA 1
ATOM 821 C C . VAL A 1 104 ? 10.265 -14.293 2.826 1.00 93.44 104 VAL A C 1
ATOM 823 O O . VAL A 1 104 ? 9.592 -14.835 3.708 1.00 93.44 104 VAL A O 1
ATOM 826 N N . MET A 1 105 ? 10.513 -12.982 2.835 1.00 92.56 105 MET A N 1
ATOM 827 C CA . MET A 1 105 ? 10.010 -12.082 3.875 1.00 92.56 105 MET A CA 1
ATOM 828 C C . MET A 1 105 ? 8.480 -11.995 3.868 1.00 92.56 105 MET A C 1
ATOM 830 O O . MET A 1 105 ? 7.860 -12.064 4.931 1.00 92.56 105 MET A O 1
ATOM 834 N N . LEU A 1 106 ? 7.854 -11.927 2.689 1.00 93.06 106 LEU A N 1
ATOM 835 C CA . LEU A 1 106 ? 6.398 -11.961 2.536 1.00 93.06 106 LEU A CA 1
ATOM 836 C C . LEU A 1 106 ? 5.809 -13.232 3.151 1.00 93.06 106 LEU A C 1
ATOM 838 O O . LEU A 1 106 ? 4.817 -13.154 3.875 1.00 93.06 106 LEU A O 1
ATOM 842 N N . ARG A 1 107 ? 6.443 -14.394 2.949 1.00 94.19 107 ARG A N 1
ATOM 843 C CA . ARG A 1 107 ? 6.012 -15.653 3.573 1.00 94.19 107 ARG A CA 1
ATOM 844 C C . ARG A 1 107 ? 6.054 -15.597 5.095 1.00 94.19 107 ARG A C 1
ATOM 846 O O . ARG A 1 107 ? 5.083 -16.012 5.735 1.00 94.19 107 ARG A O 1
ATOM 853 N N . ALA A 1 108 ? 7.139 -15.086 5.670 1.00 91.88 108 ALA A N 1
ATOM 854 C CA . ALA A 1 108 ? 7.262 -14.950 7.117 1.00 91.88 108 ALA A CA 1
ATOM 855 C C . ALA A 1 108 ? 6.181 -14.013 7.687 1.00 91.88 108 ALA A C 1
ATOM 857 O O . ALA A 1 108 ? 5.470 -14.381 8.622 1.00 91.88 108 ALA A O 1
ATOM 858 N N . LEU A 1 109 ? 5.992 -12.839 7.079 1.00 90.38 109 LEU A N 1
ATOM 859 C CA . LEU A 1 109 ? 5.012 -11.844 7.529 1.00 90.38 109 LEU A CA 1
ATOM 860 C C . LEU A 1 109 ? 3.561 -12.316 7.358 1.00 90.38 109 LEU A C 1
ATOM 862 O O . LEU A 1 109 ? 2.719 -12.048 8.219 1.00 90.38 109 LEU A O 1
ATOM 866 N N . TRP A 1 110 ? 3.273 -13.055 6.286 1.00 91.25 110 TRP A N 1
ATOM 867 C CA . TRP A 1 110 ? 1.962 -13.662 6.066 1.00 91.25 110 TRP A CA 1
ATOM 868 C C . TRP A 1 110 ? 1.658 -14.746 7.103 1.00 91.25 110 TRP A C 1
ATOM 870 O O . TRP A 1 110 ? 0.558 -14.776 7.654 1.00 91.25 110 TRP A O 1
ATOM 880 N N . TYR A 1 111 ? 2.638 -15.602 7.428 1.00 88.31 111 TYR A N 1
ATOM 881 C CA . TYR A 1 111 ? 2.480 -16.642 8.452 1.00 88.31 111 TYR A CA 1
ATOM 882 C C . TYR A 1 111 ? 2.201 -16.052 9.839 1.00 88.31 111 TYR A C 1
ATOM 884 O O . TYR A 1 111 ? 1.376 -16.579 10.581 1.00 88.31 111 TYR A O 1
ATOM 892 N N . LEU A 1 112 ? 2.835 -14.922 10.161 1.00 86.12 112 LEU A N 1
ATOM 893 C CA . LEU A 1 112 ? 2.587 -14.178 11.398 1.00 86.12 112 LEU A CA 1
ATOM 894 C C . LEU A 1 112 ? 1.241 -13.430 11.400 1.00 86.12 112 LEU A C 1
ATOM 896 O O . LEU A 1 112 ? 0.870 -12.842 12.412 1.00 86.12 112 LEU A O 1
ATOM 900 N N . GLY A 1 113 ? 0.506 -13.427 10.283 1.00 86.25 113 GLY A N 1
ATOM 901 C CA . GLY A 1 113 ? -0.758 -12.707 10.153 1.00 86.25 113 GLY A CA 1
ATOM 902 C C . GLY A 1 113 ? -0.601 -11.187 10.204 1.00 86.25 113 GLY A C 1
ATOM 903 O O . GLY A 1 113 ? -1.547 -10.503 10.581 1.00 86.25 113 GLY A O 1
ATOM 904 N N . ILE A 1 114 ? 0.577 -10.664 9.849 1.00 87.31 114 ILE A N 1
ATOM 905 C CA . ILE A 1 114 ? 0.891 -9.226 9.874 1.00 87.31 114 ILE A CA 1
ATOM 906 C C . ILE A 1 114 ? 0.552 -8.571 8.531 1.00 87.31 114 ILE A C 1
ATOM 908 O O . ILE A 1 114 ? 0.093 -7.430 8.491 1.00 87.31 114 ILE A O 1
ATOM 912 N N . LEU A 1 115 ? 0.776 -9.292 7.431 1.00 90.50 115 LEU A N 1
ATOM 913 C CA . LEU A 1 115 ? 0.690 -8.764 6.072 1.00 90.50 115 LEU A CA 1
ATOM 914 C C . LEU A 1 115 ? -0.119 -9.695 5.171 1.00 90.50 115 LEU A C 1
ATOM 916 O O . LEU A 1 115 ? -0.068 -10.918 5.311 1.00 90.50 115 LEU A O 1
ATOM 920 N N . ASP A 1 116 ? -0.842 -9.100 4.229 1.00 92.31 116 ASP A N 1
ATOM 921 C CA . ASP A 1 116 ? -1.516 -9.799 3.142 1.00 92.31 116 ASP A CA 1
ATOM 922 C C . ASP A 1 116 ? -1.155 -9.139 1.805 1.00 92.31 116 ASP A C 1
ATOM 924 O O . ASP A 1 116 ? -1.317 -7.931 1.630 1.00 92.31 116 ASP A O 1
ATOM 928 N N . CYS A 1 117 ? -0.590 -9.918 0.882 1.00 95.12 117 CYS A N 1
ATOM 929 C CA . CYS A 1 117 ? -0.092 -9.413 -0.394 1.00 95.12 117 CYS A CA 1
ATOM 930 C C . CYS A 1 117 ? -1.180 -9.561 -1.461 1.00 95.12 117 CYS A C 1
ATOM 932 O O . CYS A 1 117 ? -1.448 -10.664 -1.939 1.00 95.12 117 CYS A O 1
ATOM 934 N N . ALA A 1 118 ? -1.793 -8.442 -1.847 1.00 94.88 118 ALA A N 1
ATOM 935 C CA . ALA A 1 118 ? -2.859 -8.406 -2.843 1.00 94.88 118 ALA A CA 1
ATOM 936 C C . ALA A 1 118 ? -2.347 -8.717 -4.262 1.00 94.88 118 ALA A C 1
ATOM 938 O O . ALA A 1 118 ? -3.092 -9.256 -5.094 1.00 94.88 118 ALA A O 1
ATOM 939 N N . GLY A 1 119 ? -1.079 -8.388 -4.532 1.00 97.06 119 GLY A N 1
ATOM 940 C CA . GLY A 1 119 ? -0.396 -8.706 -5.779 1.00 97.06 119 GLY A CA 1
ATOM 941 C C . GLY A 1 119 ? 0.989 -8.068 -5.906 1.00 97.06 119 GLY A C 1
ATOM 942 O O . GLY A 1 119 ? 1.336 -7.124 -5.195 1.00 97.06 119 GLY A O 1
ATOM 943 N N . ILE A 1 120 ? 1.756 -8.600 -6.851 1.00 97.56 120 ILE A N 1
ATOM 944 C CA . ILE A 1 120 ? 3.035 -8.081 -7.324 1.00 97.56 120 ILE A CA 1
ATOM 945 C C . ILE A 1 120 ? 2.849 -7.715 -8.796 1.00 97.56 120 ILE A C 1
ATOM 947 O O . ILE A 1 120 ? 2.429 -8.554 -9.594 1.00 97.56 120 ILE A O 1
ATOM 951 N N . VAL A 1 121 ? 3.138 -6.471 -9.152 1.00 96.81 121 VAL A N 1
ATOM 952 C CA . VAL A 1 121 ? 3.136 -5.982 -10.530 1.00 96.81 121 VAL A CA 1
ATOM 953 C C . VAL A 1 121 ? 4.583 -5.768 -10.948 1.00 96.81 121 VAL A C 1
ATOM 955 O O . VAL A 1 121 ? 5.357 -5.146 -10.223 1.00 96.81 121 VAL A O 1
ATOM 958 N N . LEU A 1 122 ? 4.944 -6.305 -12.106 1.00 95.06 122 LEU A N 1
ATOM 959 C CA . LEU A 1 122 ? 6.262 -6.155 -12.701 1.00 95.06 122 LEU A CA 1
ATOM 960 C C . LEU A 1 122 ? 6.135 -5.382 -14.008 1.00 95.06 122 LEU A C 1
ATOM 962 O O . LEU A 1 122 ? 5.293 -5.729 -14.837 1.00 95.06 122 LEU A O 1
ATOM 966 N N . SER A 1 123 ? 6.971 -4.371 -14.206 1.00 91.75 123 SER A N 1
ATOM 967 C CA . SER A 1 123 ? 7.096 -3.665 -15.484 1.00 91.75 123 SER A CA 1
ATOM 968 C C . SER A 1 123 ? 8.559 -3.589 -15.925 1.00 91.75 123 SER A C 1
ATOM 970 O O . SER A 1 123 ? 9.459 -3.659 -15.082 1.00 91.75 123 SER A O 1
ATOM 972 N N . PRO A 1 124 ? 8.831 -3.477 -17.236 1.00 89.38 124 PRO A N 1
ATOM 973 C CA . PRO A 1 124 ? 10.158 -3.101 -17.712 1.00 89.38 124 PRO A CA 1
ATOM 974 C C . PRO A 1 124 ? 10.564 -1.723 -17.172 1.00 89.38 124 PRO A C 1
ATOM 976 O O . PRO A 1 124 ? 9.709 -0.883 -16.889 1.00 89.38 124 PRO A O 1
ATOM 979 N N . GLY A 1 125 ? 11.866 -1.487 -17.010 1.00 84.94 125 GLY A N 1
ATOM 980 C CA . GLY A 1 125 ? 12.369 -0.189 -16.558 1.00 84.94 125 GLY A CA 1
ATOM 981 C C . GLY A 1 125 ? 12.548 0.805 -17.714 1.00 84.94 125 GLY A C 1
ATOM 982 O O . GLY A 1 125 ? 12.602 0.398 -18.874 1.00 84.94 125 GLY A O 1
ATOM 983 N N . PRO A 1 126 ? 12.757 2.104 -17.432 1.00 80.19 126 PRO A N 1
ATOM 984 C CA . PRO A 1 126 ? 13.084 3.092 -18.465 1.00 80.19 126 PRO A CA 1
ATOM 985 C C . PRO A 1 126 ? 14.353 2.760 -19.255 1.00 80.19 126 PRO A C 1
ATOM 987 O O . PRO A 1 126 ? 14.441 3.060 -20.441 1.00 80.19 126 PRO A O 1
ATOM 990 N N . ALA A 1 127 ? 15.318 2.078 -18.631 1.00 76.00 127 ALA A N 1
ATOM 991 C CA . ALA A 1 127 ? 16.515 1.586 -19.313 1.00 76.00 127 ALA A CA 1
ATOM 992 C C . ALA A 1 127 ? 16.199 0.582 -20.441 1.00 76.00 127 ALA A C 1
ATOM 994 O O . ALA A 1 127 ? 16.964 0.469 -21.400 1.00 76.00 127 ALA A O 1
ATOM 995 N N . ASP A 1 128 ? 15.063 -0.114 -20.359 1.00 78.12 128 ASP A N 1
ATOM 996 C CA . ASP A 1 128 ? 14.608 -1.043 -21.389 1.00 78.12 128 ASP A CA 1
ATOM 997 C C . ASP A 1 128 ? 13.887 -0.334 -22.548 1.00 78.12 128 ASP A C 1
ATOM 999 O O . ASP A 1 128 ? 13.606 -0.978 -23.555 1.00 78.12 128 ASP A O 1
ATOM 1003 N N . ALA A 1 129 ? 13.647 0.984 -22.470 1.00 72.19 129 ALA A N 1
ATOM 1004 C CA . ALA A 1 129 ? 12.929 1.746 -23.499 1.00 72.19 129 ALA A CA 1
ATOM 1005 C C . ALA A 1 129 ? 13.627 1.755 -24.873 1.00 72.19 129 ALA A C 1
ATOM 1007 O O . ALA A 1 129 ? 12.991 2.016 -25.891 1.00 72.19 129 ALA A O 1
ATOM 1008 N N . HIS A 1 130 ? 14.935 1.479 -24.910 1.00 75.88 130 HIS A N 1
ATOM 1009 C CA . HIS A 1 130 ? 15.715 1.350 -26.146 1.00 75.88 130 HIS A CA 1
ATOM 1010 C C . HIS A 1 130 ? 15.797 -0.092 -26.672 1.00 75.88 130 HIS A C 1
ATOM 1012 O O . HIS A 1 130 ? 16.353 -0.317 -27.746 1.00 75.88 130 HIS A O 1
ATOM 1018 N N . THR A 1 131 ? 15.279 -1.066 -25.919 1.00 79.81 131 THR A N 1
ATOM 1019 C CA . THR A 1 131 ? 15.171 -2.461 -26.359 1.00 79.81 131 THR A CA 1
ATOM 1020 C C . THR A 1 131 ? 13.882 -2.633 -27.162 1.00 79.81 131 THR A C 1
ATOM 1022 O O . THR A 1 131 ? 12.909 -1.913 -26.948 1.00 79.81 131 THR A O 1
ATOM 1025 N N . ASP A 1 132 ? 13.853 -3.622 -28.053 1.00 84.94 132 ASP A N 1
ATOM 1026 C CA . ASP A 1 132 ? 12.604 -4.165 -28.581 1.00 84.94 132 ASP A CA 1
ATOM 1027 C C . ASP A 1 132 ? 11.599 -4.436 -27.432 1.00 84.94 132 ASP A C 1
ATOM 1029 O O . ASP A 1 132 ? 11.933 -5.191 -26.507 1.00 84.94 132 ASP A O 1
ATOM 1033 N N . PRO A 1 133 ? 10.392 -3.831 -27.448 1.00 82.69 133 PRO A N 1
ATOM 1034 C CA . PRO A 1 133 ? 9.408 -3.978 -26.375 1.00 82.69 133 PRO A CA 1
ATOM 1035 C C . PRO A 1 133 ? 9.062 -5.436 -26.066 1.00 82.69 133 PRO A C 1
ATOM 1037 O O . PRO A 1 133 ? 8.916 -5.798 -24.898 1.00 82.69 133 PRO A O 1
ATOM 1040 N N . ASP A 1 134 ? 9.005 -6.292 -27.089 1.00 84.88 134 ASP A N 1
ATOM 1041 C CA . ASP A 1 134 ? 8.721 -7.720 -26.929 1.00 84.88 134 ASP A CA 1
ATOM 1042 C C . ASP A 1 134 ? 9.874 -8.471 -26.248 1.00 84.88 134 ASP A C 1
ATOM 1044 O O . ASP A 1 134 ? 9.662 -9.473 -25.563 1.00 84.88 134 ASP A O 1
ATOM 1048 N N . GLU A 1 135 ? 11.119 -8.036 -26.434 1.00 87.12 135 GLU A N 1
ATOM 1049 C CA . GLU A 1 135 ? 12.274 -8.603 -25.736 1.00 87.12 135 GLU A CA 1
ATOM 1050 C C . GLU A 1 135 ? 12.318 -8.161 -24.268 1.00 87.12 135 GLU A C 1
ATOM 1052 O O . GLU A 1 135 ? 12.496 -8.998 -23.380 1.00 87.12 135 GLU A O 1
ATOM 1057 N N . ALA A 1 136 ? 12.106 -6.869 -23.999 1.00 87.06 136 ALA A N 1
ATOM 1058 C CA . ALA A 1 136 ? 12.029 -6.338 -22.639 1.00 87.06 136 ALA A CA 1
ATOM 1059 C C . ALA A 1 136 ? 10.928 -7.039 -21.832 1.00 87.06 136 ALA A C 1
ATOM 1061 O O . ALA A 1 136 ? 11.159 -7.514 -20.718 1.00 87.06 136 ALA A O 1
ATOM 1062 N N . LYS A 1 137 ? 9.754 -7.186 -22.447 1.00 87.50 137 LYS A N 1
ATOM 1063 C CA . LYS A 1 137 ? 8.615 -7.915 -21.901 1.00 87.50 137 LYS A CA 1
ATOM 1064 C C . LYS A 1 137 ? 8.969 -9.369 -21.569 1.00 87.50 137 LYS A C 1
ATOM 1066 O O . LYS A 1 137 ? 8.849 -9.763 -20.408 1.00 87.50 137 LYS A O 1
ATOM 1071 N N . ARG A 1 138 ? 9.562 -10.105 -22.521 1.00 90.31 138 ARG A N 1
ATOM 1072 C CA . ARG A 1 138 ? 10.024 -11.493 -22.314 1.00 90.31 138 ARG A CA 1
ATOM 1073 C C . ARG A 1 138 ? 10.967 -11.639 -21.122 1.00 90.31 138 ARG A C 1
ATOM 1075 O O . ARG A 1 138 ? 10.843 -12.604 -20.367 1.00 90.31 138 ARG A O 1
ATOM 1082 N N . ARG A 1 139 ? 11.893 -10.694 -20.919 1.00 90.00 139 ARG A N 1
ATOM 1083 C CA . ARG A 1 139 ? 12.786 -10.703 -19.744 1.00 90.00 139 ARG A CA 1
ATOM 1084 C C . ARG A 1 139 ? 12.003 -10.570 -18.440 1.00 90.00 139 ARG A C 1
ATOM 1086 O O . ARG A 1 139 ? 12.246 -11.334 -17.506 1.00 90.00 139 ARG A O 1
ATOM 1093 N N . VAL A 1 140 ? 11.054 -9.638 -18.382 1.00 92.38 140 VAL A N 1
ATOM 1094 C CA . VAL A 1 140 ? 10.203 -9.442 -17.201 1.00 92.38 140 VAL A CA 1
ATOM 1095 C C . VAL A 1 140 ? 9.312 -10.660 -16.956 1.00 92.38 140 VAL A C 1
ATOM 1097 O O . VAL A 1 140 ? 9.177 -11.080 -15.809 1.00 92.38 140 VAL A O 1
ATOM 1100 N N . GLU A 1 141 ? 8.768 -11.297 -17.997 1.00 94.38 141 GLU A N 1
ATOM 1101 C CA . GLU A 1 141 ? 8.002 -12.541 -17.849 1.00 94.38 141 GLU A CA 1
ATOM 1102 C C . GLU A 1 141 ? 8.821 -13.698 -17.282 1.00 94.38 141 GLU A C 1
ATOM 1104 O O . GLU A 1 141 ? 8.300 -14.456 -16.463 1.00 94.38 141 GLU A O 1
ATOM 1109 N N . MET A 1 142 ? 10.089 -13.836 -17.676 1.00 93.69 142 MET A N 1
ATOM 1110 C CA . MET A 1 142 ? 10.964 -14.859 -17.100 1.00 93.69 142 MET A CA 1
ATOM 1111 C C . MET A 1 142 ? 11.143 -14.658 -15.591 1.00 93.69 142 MET A C 1
ATOM 1113 O O . MET A 1 142 ? 11.039 -15.619 -14.830 1.00 93.69 142 MET A O 1
ATOM 1117 N N . VAL A 1 143 ? 11.360 -13.414 -15.151 1.00 94.12 143 VAL A N 1
ATOM 1118 C CA . VAL A 1 143 ? 11.449 -13.090 -13.717 1.00 94.12 143 VAL A CA 1
ATOM 1119 C C . VAL A 1 143 ? 10.102 -13.308 -13.025 1.00 94.12 143 VAL A C 1
ATOM 1121 O O . VAL A 1 143 ? 10.051 -13.846 -11.921 1.00 94.12 143 VAL A O 1
ATOM 1124 N N . ALA A 1 144 ? 8.997 -12.950 -13.681 1.00 96.12 144 ALA A N 1
ATOM 1125 C CA . ALA A 1 144 ? 7.657 -13.169 -13.156 1.00 96.12 144 ALA A CA 1
ATOM 1126 C C . ALA A 1 144 ? 7.379 -14.652 -12.890 1.00 96.12 144 ALA A C 1
ATOM 1128 O O . ALA A 1 144 ? 6.816 -14.982 -11.848 1.00 96.12 144 ALA A O 1
ATOM 1129 N N . GLU A 1 145 ? 7.766 -15.543 -13.807 1.00 97.12 145 GLU A N 1
ATOM 1130 C CA . GLU A 1 145 ? 7.559 -16.980 -13.619 1.00 97.12 145 GLU A CA 1
ATOM 1131 C C . GLU A 1 145 ? 8.405 -17.526 -12.472 1.00 97.12 145 GLU A C 1
ATOM 1133 O O . GLU A 1 145 ? 7.893 -18.260 -11.632 1.00 97.12 145 GLU A O 1
ATOM 1138 N N . GLU A 1 146 ? 9.652 -17.078 -12.345 1.00 96.38 146 GLU A N 1
ATOM 1139 C CA . GLU A 1 146 ? 10.492 -17.453 -11.209 1.00 96.38 146 GLU A CA 1
ATOM 1140 C C . GLU A 1 146 ? 9.912 -16.978 -9.867 1.00 96.38 146 GLU A C 1
ATOM 1142 O O . GLU A 1 146 ? 9.904 -17.730 -8.886 1.00 96.38 146 GLU A O 1
ATOM 1147 N N . ILE A 1 147 ? 9.387 -15.751 -9.808 1.00 96.69 147 ILE A N 1
ATOM 1148 C CA . ILE A 1 147 ? 8.704 -15.233 -8.617 1.00 96.69 147 ILE A CA 1
ATOM 1149 C C . ILE A 1 147 ? 7.458 -16.075 -8.317 1.00 96.69 147 ILE A C 1
ATOM 1151 O O . ILE A 1 147 ? 7.237 -16.440 -7.162 1.00 96.69 147 ILE A O 1
ATOM 1155 N N . ARG A 1 148 ? 6.658 -16.444 -9.329 1.00 98.00 148 ARG A N 1
ATOM 1156 C CA . ARG A 1 148 ? 5.491 -17.328 -9.147 1.00 98.00 148 ARG A CA 1
ATOM 1157 C C . ARG A 1 148 ? 5.898 -18.691 -8.601 1.00 98.00 148 ARG A C 1
ATOM 1159 O O . ARG A 1 148 ? 5.271 -19.162 -7.652 1.00 98.00 148 ARG A O 1
ATOM 1166 N N . ASP A 1 149 ? 6.926 -19.313 -9.165 1.00 97.88 149 ASP A N 1
ATOM 1167 C CA . ASP A 1 149 ? 7.436 -20.610 -8.718 1.00 97.88 149 ASP A CA 1
ATOM 1168 C C . ASP A 1 149 ? 7.950 -20.537 -7.278 1.00 97.88 149 ASP A C 1
ATOM 1170 O O . ASP A 1 149 ? 7.608 -21.384 -6.448 1.00 97.88 149 ASP A O 1
ATOM 1174 N N . THR A 1 150 ? 8.679 -19.472 -6.944 1.00 97.31 150 THR A N 1
ATOM 1175 C CA . THR A 1 150 ? 9.171 -19.214 -5.586 1.00 97.31 150 THR A CA 1
ATOM 1176 C C . THR A 1 150 ? 8.016 -19.032 -4.603 1.00 97.31 150 THR A C 1
ATOM 1178 O O . THR A 1 150 ? 7.987 -19.674 -3.553 1.00 97.31 150 THR A O 1
ATOM 1181 N N . LEU A 1 151 ? 7.015 -18.215 -4.939 1.00 97.00 151 LEU A N 1
ATOM 1182 C CA . LEU A 1 151 ? 5.830 -18.013 -4.101 1.00 97.00 151 LEU A CA 1
ATOM 1183 C C . LEU A 1 151 ? 5.031 -19.310 -3.928 1.00 97.00 151 LEU A C 1
ATOM 1185 O O . LEU A 1 151 ? 4.610 -19.610 -2.810 1.00 97.00 151 LEU A O 1
ATOM 1189 N N . ARG A 1 152 ? 4.866 -20.123 -4.983 1.00 97.69 152 ARG A N 1
ATOM 1190 C CA . ARG A 1 152 ? 4.237 -21.453 -4.880 1.00 97.69 152 ARG A CA 1
ATOM 1191 C C . ARG A 1 152 ? 5.018 -22.360 -3.932 1.00 97.69 152 ARG A C 1
ATOM 1193 O O . ARG A 1 152 ? 4.408 -22.950 -3.042 1.00 97.69 152 ARG A O 1
ATOM 1200 N N . ALA A 1 153 ? 6.342 -22.430 -4.070 1.00 97.31 153 ALA A N 1
ATOM 1201 C CA . ALA A 1 153 ? 7.205 -23.234 -3.203 1.00 97.31 153 ALA A CA 1
ATOM 1202 C C . ALA A 1 153 ? 7.159 -22.772 -1.736 1.00 97.31 153 ALA A C 1
ATOM 1204 O O . ALA A 1 153 ? 7.202 -23.590 -0.819 1.00 97.31 153 ALA A O 1
ATOM 1205 N N . LEU A 1 154 ? 7.001 -21.466 -1.506 1.00 96.31 154 LEU A N 1
ATOM 1206 C CA . LEU A 1 154 ? 6.822 -20.890 -0.175 1.00 96.31 154 LEU A CA 1
ATOM 1207 C C . LEU A 1 154 ? 5.405 -21.089 0.389 1.00 96.31 154 LEU A C 1
ATOM 1209 O O . LEU A 1 154 ? 5.185 -20.786 1.558 1.00 96.31 154 LEU A O 1
ATOM 1213 N N . GLY A 1 155 ? 4.446 -21.614 -0.377 1.00 95.94 155 GLY A N 1
ATOM 1214 C CA . GLY A 1 155 ? 3.061 -21.801 0.068 1.00 95.94 155 GLY A CA 1
ATOM 1215 C C . GLY A 1 155 ? 2.196 -20.540 -0.031 1.00 95.94 155 GLY A C 1
ATOM 1216 O O . GLY A 1 155 ? 1.223 -20.408 0.706 1.00 95.94 155 GLY A O 1
ATOM 1217 N N . LEU A 1 156 ? 2.536 -19.624 -0.943 1.00 96.19 156 LEU A N 1
ATOM 1218 C CA . LEU A 1 156 ? 1.780 -18.415 -1.291 1.00 96.19 156 LEU A CA 1
ATOM 1219 C C . LEU A 1 156 ? 1.259 -18.436 -2.751 1.00 96.19 156 LEU A C 1
ATOM 1221 O O . LEU A 1 156 ? 1.414 -17.447 -3.467 1.00 96.19 156 LEU A O 1
ATOM 1225 N N . PRO A 1 157 ? 0.626 -19.524 -3.239 1.00 96.00 157 PRO A N 1
ATOM 1226 C CA . PRO A 1 157 ? 0.217 -19.637 -4.645 1.00 96.00 157 PRO A CA 1
ATOM 1227 C C . PRO A 1 157 ? -0.877 -18.637 -5.058 1.00 96.00 157 PRO A C 1
ATOM 1229 O O . PRO A 1 157 ? -1.109 -18.441 -6.247 1.00 96.00 157 PRO A O 1
ATOM 1232 N N . SER A 1 158 ? -1.575 -18.033 -4.093 1.00 94.12 158 SER A N 1
ATOM 1233 C CA . SER A 1 158 ? -2.664 -17.082 -4.329 1.00 94.12 158 SER A CA 1
ATOM 1234 C C . SER A 1 158 ? -2.190 -15.654 -4.603 1.00 94.12 158 SER A C 1
ATOM 1236 O O . SER A 1 158 ? -2.994 -14.829 -5.038 1.00 94.12 158 SER A O 1
ATOM 1238 N N . VAL A 1 159 ? -0.918 -15.336 -4.339 1.00 96.25 159 VAL A N 1
ATOM 1239 C CA . VAL A 1 159 ? -0.370 -14.004 -4.621 1.00 96.25 159 VAL A CA 1
ATOM 1240 C C . VAL A 1 159 ? -0.272 -13.830 -6.134 1.00 96.25 159 VAL A C 1
ATOM 1242 O O . VAL A 1 159 ? 0.439 -14.562 -6.822 1.00 96.25 159 VAL A O 1
ATOM 1245 N N . ARG A 1 160 ? -1.010 -12.854 -6.665 1.00 96.75 160 ARG A N 1
ATOM 1246 C CA . ARG A 1 160 ? -1.041 -12.567 -8.103 1.00 96.75 160 ARG A CA 1
ATOM 1247 C C . ARG A 1 160 ? 0.268 -11.912 -8.528 1.00 96.75 160 ARG A C 1
ATOM 1249 O O . ARG A 1 160 ? 0.628 -10.887 -7.965 1.00 96.75 160 ARG A O 1
ATOM 1256 N N . VAL A 1 161 ? 0.932 -12.462 -9.542 1.00 97.56 161 VAL A N 1
ATOM 1257 C CA . VAL A 1 161 ? 2.124 -11.861 -10.166 1.00 97.56 161 VAL A CA 1
ATOM 1258 C C . VAL A 1 161 ? 1.770 -11.451 -11.590 1.00 97.56 161 VAL A C 1
ATOM 1260 O O . VAL A 1 161 ? 1.582 -12.307 -12.466 1.00 97.56 161 VAL A O 1
ATOM 1263 N N . LEU A 1 162 ? 1.634 -10.147 -11.798 1.00 96.62 162 LEU A N 1
ATOM 1264 C CA . LEU A 1 162 ? 1.145 -9.518 -13.020 1.00 96.62 162 LEU A CA 1
ATOM 1265 C C . LEU A 1 162 ? 2.311 -8.860 -13.756 1.00 96.62 162 LEU A C 1
ATOM 1267 O O . LEU A 1 162 ? 3.142 -8.212 -13.130 1.00 96.62 162 LEU A O 1
ATOM 1271 N N . VAL A 1 163 ? 2.361 -9.023 -15.075 1.00 94.81 163 VAL A N 1
ATOM 1272 C CA . VAL A 1 163 ? 3.353 -8.361 -15.932 1.00 94.81 163 VAL A CA 1
ATOM 1273 C C . VAL A 1 163 ? 2.643 -7.280 -16.728 1.00 94.81 163 VAL A C 1
ATOM 1275 O O . VAL A 1 163 ? 1.580 -7.524 -17.308 1.00 94.81 163 VAL A O 1
ATOM 1278 N N . ALA A 1 164 ? 3.196 -6.079 -16.679 1.00 92.44 164 ALA A N 1
ATOM 1279 C CA . ALA A 1 164 ? 2.692 -4.905 -17.355 1.00 92.44 164 ALA A CA 1
ATOM 1280 C C . ALA A 1 164 ? 3.547 -4.569 -18.574 1.00 92.44 164 ALA A C 1
ATOM 1282 O O . ALA A 1 164 ? 4.757 -4.799 -18.590 1.00 92.44 164 ALA A O 1
ATOM 1283 N N . ASP A 1 165 ? 2.907 -3.961 -19.561 1.00 85.44 165 ASP A N 1
ATOM 1284 C CA . ASP A 1 165 ? 3.586 -3.410 -20.722 1.00 85.44 165 ASP A CA 1
ATOM 1285 C C . ASP A 1 165 ? 4.139 -2.020 -20.388 1.00 85.44 165 ASP A C 1
ATOM 1287 O O . ASP A 1 165 ? 3.423 -1.164 -19.860 1.00 85.44 165 ASP A O 1
ATOM 1291 N N . TYR A 1 166 ? 5.418 -1.792 -20.693 1.00 72.31 166 TYR A N 1
ATOM 1292 C CA . TYR A 1 166 ? 6.051 -0.492 -20.481 1.00 72.31 166 TYR A CA 1
ATOM 1293 C C . TYR A 1 166 ? 5.533 0.535 -21.485 1.00 72.31 166 TYR A C 1
ATOM 1295 O O . TYR A 1 166 ? 5.491 0.269 -22.686 1.00 72.31 166 TYR A O 1
ATOM 1303 N N . GLY A 1 167 ? 5.159 1.722 -21.002 1.00 62.12 167 GLY A N 1
ATOM 1304 C CA . GLY A 1 167 ? 4.816 2.857 -21.861 1.00 62.12 167 GLY A CA 1
ATOM 1305 C C . GLY A 1 167 ? 3.610 2.640 -22.783 1.00 62.12 167 GLY A C 1
ATOM 1306 O O . GLY A 1 167 ? 3.417 3.426 -23.712 1.00 62.12 167 GLY A O 1
ATOM 1307 N N . ALA A 1 168 ? 2.793 1.602 -22.563 1.00 57.53 168 ALA A N 1
ATOM 1308 C CA . ALA A 1 168 ? 1.584 1.405 -23.347 1.00 57.53 168 ALA A CA 1
ATOM 1309 C C . ALA A 1 168 ? 0.647 2.604 -23.126 1.00 57.53 168 ALA A C 1
ATOM 1311 O O . ALA A 1 168 ? 0.132 2.830 -22.031 1.00 57.53 168 ALA A O 1
ATOM 1312 N N . GLN A 1 169 ? 0.453 3.409 -24.173 1.00 50.97 169 GLN A N 1
ATOM 1313 C CA . GLN A 1 169 ? -0.539 4.477 -24.140 1.00 50.97 169 GLN A CA 1
ATOM 1314 C C . GLN A 1 169 ? -1.933 3.863 -23.940 1.00 50.97 169 GLN A C 1
ATOM 1316 O O . GLN A 1 169 ? -2.218 2.808 -24.525 1.00 50.97 169 GLN A O 1
ATOM 1321 N N . PRO A 1 170 ? -2.822 4.513 -23.167 1.00 48.62 170 PRO A N 1
ATOM 1322 C CA . PRO A 1 170 ? -4.208 4.081 -23.048 1.00 48.62 170 PRO A CA 1
ATOM 1323 C C . PRO A 1 170 ? -4.828 3.910 -24.443 1.00 48.62 170 PRO A C 1
ATOM 1325 O O . PRO A 1 170 ? -4.943 4.874 -25.197 1.00 48.62 170 PRO A O 1
ATOM 1328 N N . GLY A 1 171 ? -5.209 2.680 -24.800 1.00 49.31 171 GLY A N 1
ATOM 1329 C CA . GLY A 1 171 ? -5.868 2.374 -26.076 1.00 49.31 171 GLY A CA 1
ATOM 1330 C C . GLY A 1 171 ? -4.982 1.814 -27.196 1.00 49.31 171 GLY A C 1
ATOM 1331 O O . GLY A 1 171 ? -5.527 1.450 -28.237 1.00 49.31 171 GLY A O 1
ATOM 1332 N N . CYS A 1 172 ? -3.665 1.667 -27.008 1.00 48.88 172 CYS A N 1
ATOM 1333 C CA . CYS A 1 172 ? -2.833 0.910 -27.951 1.00 48.88 172 CYS A CA 1
ATOM 1334 C C . CYS A 1 172 ? -3.077 -0.602 -27.800 1.00 48.88 172 CYS A C 1
ATOM 1336 O O . CYS A 1 172 ? -3.163 -1.145 -26.701 1.00 48.88 172 CYS A O 1
ATOM 1338 N N . CYS A 1 173 ? -3.261 -1.270 -28.934 1.00 44.06 173 CYS A N 1
ATOM 1339 C CA . CYS A 1 173 ? -3.976 -2.535 -29.069 1.00 44.06 173 CYS A CA 1
ATOM 1340 C C . CYS A 1 173 ? -3.392 -3.695 -28.232 1.00 44.06 173 CYS A C 1
ATOM 1342 O O . CYS A 1 173 ? -2.462 -4.369 -28.664 1.00 44.06 173 CYS A O 1
ATOM 1344 N N . GLY A 1 174 ? -4.009 -3.982 -27.079 1.00 59.19 174 GLY A N 1
ATOM 1345 C CA . GLY A 1 174 ? -4.002 -5.304 -26.431 1.00 59.19 174 GLY A CA 1
ATOM 1346 C C . GLY A 1 174 ? -3.201 -5.449 -25.133 1.00 59.19 174 GLY A C 1
ATOM 1347 O O . GLY A 1 174 ? -3.411 -6.429 -24.418 1.00 59.19 174 GLY A O 1
ATOM 1348 N N . GLY A 1 175 ? -2.326 -4.496 -24.812 1.00 72.38 175 GLY A N 1
ATOM 1349 C CA . GLY A 1 175 ? -1.491 -4.542 -23.612 1.00 72.38 175 GLY A CA 1
ATOM 1350 C C . GLY A 1 175 ? -2.174 -4.032 -22.340 1.00 72.38 175 GLY A C 1
ATOM 1351 O O . GLY A 1 175 ? -3.105 -3.232 -22.419 1.00 72.38 175 GLY A O 1
ATOM 1352 N N . LYS A 1 176 ? -1.713 -4.475 -21.162 1.00 87.25 176 LYS A N 1
ATOM 1353 C CA . LYS A 1 176 ? -2.153 -3.937 -19.859 1.00 87.25 176 LYS A CA 1
ATOM 1354 C C . LYS A 1 176 ? -1.022 -3.139 -19.226 1.00 87.25 176 LYS A C 1
ATOM 1356 O O . LYS A 1 176 ? 0.060 -3.674 -18.993 1.00 87.25 176 LYS A O 1
ATOM 1361 N N . THR A 1 177 ? -1.290 -1.878 -18.913 1.00 91.12 177 THR A N 1
ATOM 1362 C CA . THR A 1 177 ? -0.354 -0.998 -18.202 1.00 91.12 177 THR A CA 1
ATOM 1363 C C . THR A 1 177 ? -0.267 -1.369 -16.723 1.00 91.12 177 TH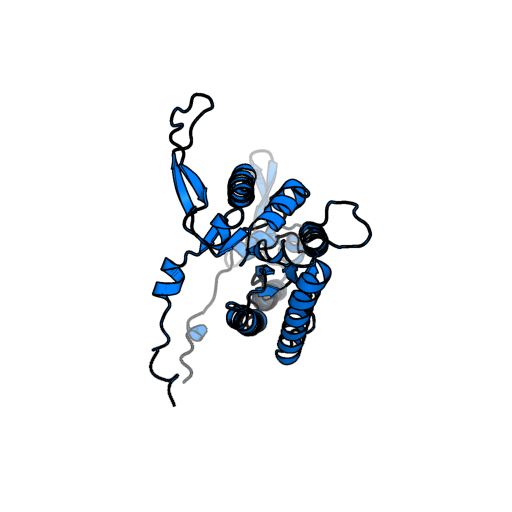R A C 1
ATOM 1365 O O . THR A 1 177 ? -1.124 -2.079 -16.185 1.00 91.12 177 THR A O 1
ATOM 1368 N N . VAL A 1 178 ? 0.739 -0.838 -16.022 1.00 92.69 178 VAL A N 1
ATOM 1369 C CA . VAL A 1 178 ? 0.811 -0.959 -14.559 1.00 92.69 178 VAL A CA 1
ATOM 1370 C C . VAL A 1 178 ? -0.432 -0.373 -13.908 1.00 92.69 178 VAL A C 1
ATOM 1372 O O . VAL A 1 178 ? -0.998 -1.001 -13.019 1.00 92.69 178 VAL A O 1
ATOM 1375 N N . ALA A 1 179 ? -0.890 0.787 -14.375 1.00 92.75 179 ALA A N 1
ATOM 1376 C CA . ALA A 1 179 ? -2.082 1.421 -13.842 1.00 92.75 179 ALA A CA 1
ATOM 1377 C C . ALA A 1 179 ? -3.324 0.520 -14.000 1.00 92.75 179 ALA A C 1
ATOM 1379 O O . ALA A 1 179 ? -4.125 0.450 -13.076 1.00 92.75 179 ALA A O 1
ATOM 1380 N N . ASP A 1 180 ? -3.459 -0.234 -15.104 1.00 93.56 180 ASP A N 1
ATOM 1381 C CA . ASP A 1 180 ? -4.599 -1.152 -15.304 1.00 93.56 180 ASP A CA 1
ATOM 1382 C C . ASP A 1 180 ? -4.572 -2.313 -14.311 1.00 93.56 180 ASP A C 1
ATOM 1384 O O . ASP A 1 180 ? -5.606 -2.736 -13.788 1.00 93.56 180 ASP A O 1
ATOM 1388 N N . HIS A 1 181 ? -3.378 -2.840 -14.037 1.00 95.88 181 HIS A N 1
ATOM 1389 C CA . HIS A 1 181 ? -3.208 -3.869 -13.018 1.00 95.88 181 HIS A CA 1
ATOM 1390 C C . HIS A 1 181 ? -3.445 -3.307 -11.618 1.00 95.88 181 HIS A C 1
ATOM 1392 O O . HIS A 1 181 ? -4.111 -3.965 -10.823 1.00 95.88 181 HIS A O 1
ATOM 1398 N N . LEU A 1 182 ? -2.959 -2.099 -11.317 1.00 96.44 182 LEU A N 1
ATOM 1399 C CA . LEU A 1 182 ? -3.208 -1.438 -10.038 1.00 96.44 182 LEU A CA 1
ATOM 1400 C C . LEU A 1 182 ? -4.703 -1.190 -9.830 1.00 96.44 182 LEU A C 1
ATOM 1402 O O . LEU A 1 182 ? -5.208 -1.583 -8.786 1.00 96.44 182 LEU A O 1
ATOM 1406 N N . ASP A 1 183 ? -5.434 -0.671 -10.817 1.00 95.25 183 ASP A N 1
ATOM 1407 C CA . ASP A 1 183 ? -6.893 -0.516 -10.732 1.00 95.25 183 ASP A CA 1
ATOM 1408 C C . ASP A 1 183 ? -7.570 -1.851 -10.371 1.00 95.25 183 ASP A C 1
ATOM 1410 O O . ASP A 1 183 ? -8.290 -1.945 -9.376 1.00 95.25 183 ASP A O 1
ATOM 1414 N N . ALA A 1 184 ? -7.232 -2.931 -11.085 1.00 95.56 184 ALA A N 1
ATOM 1415 C CA . ALA A 1 184 ? -7.789 -4.257 -10.815 1.00 95.56 184 ALA A CA 1
ATOM 1416 C C . ALA A 1 184 ? -7.418 -4.815 -9.424 1.00 95.56 184 ALA A C 1
ATOM 1418 O O . ALA A 1 184 ? -8.191 -5.572 -8.824 1.00 95.56 184 ALA A O 1
ATOM 1419 N N . LEU A 1 185 ? -6.231 -4.490 -8.900 1.00 97.00 185 LEU A N 1
ATOM 1420 C CA . LEU A 1 185 ? -5.822 -4.869 -7.545 1.00 97.00 185 LEU A CA 1
ATOM 1421 C C . LEU A 1 185 ? -6.579 -4.050 -6.488 1.00 97.00 185 LEU A C 1
ATOM 1423 O O . LEU A 1 185 ? -7.062 -4.630 -5.514 1.00 97.00 185 LEU A O 1
ATOM 1427 N N . TYR A 1 186 ? -6.719 -2.738 -6.692 1.00 96.50 186 TYR A N 1
ATOM 1428 C CA . TYR A 1 186 ? -7.408 -1.817 -5.787 1.00 96.50 186 TYR A CA 1
ATOM 1429 C C . TYR A 1 186 ? -8.920 -2.068 -5.721 1.00 96.50 186 TYR A C 1
ATOM 1431 O O . TYR A 1 186 ? -9.499 -1.944 -4.642 1.00 96.50 186 TYR A O 1
ATOM 1439 N N . ASP A 1 187 ? -9.544 -2.511 -6.815 1.00 94.81 187 ASP A N 1
ATOM 1440 C CA . ASP A 1 187 ? -10.959 -2.914 -6.843 1.00 94.81 187 ASP A CA 1
ATOM 1441 C C . ASP A 1 187 ? -11.276 -4.041 -5.849 1.00 94.81 187 ASP A C 1
ATOM 1443 O O . ASP A 1 187 ? -12.382 -4.129 -5.312 1.00 94.81 187 ASP A O 1
ATOM 1447 N N . HIS A 1 188 ? -10.288 -4.894 -5.571 1.00 91.56 188 HIS A N 1
ATOM 1448 C CA . HIS A 1 188 ? -10.403 -6.009 -4.633 1.00 91.56 188 HIS A CA 1
ATOM 1449 C C . HIS A 1 188 ? -9.775 -5.701 -3.265 1.00 91.56 188 HIS A C 1
ATOM 1451 O O . HIS A 1 188 ? -9.802 -6.553 -2.375 1.00 91.56 188 HIS A O 1
ATOM 1457 N N . ALA A 1 189 ? -9.201 -4.507 -3.081 1.00 90.69 189 ALA A N 1
ATOM 1458 C CA . ALA A 1 189 ? -8.596 -4.110 -1.819 1.00 90.69 189 ALA A CA 1
ATOM 1459 C C . ALA A 1 189 ? -9.680 -3.825 -0.762 1.00 90.69 189 ALA A C 1
ATOM 1461 O O . ALA A 1 189 ? -10.749 -3.278 -1.071 1.00 90.69 189 ALA A O 1
ATOM 1462 N N . PRO A 1 190 ? -9.432 -4.152 0.518 1.00 89.19 190 PRO A N 1
ATOM 1463 C CA . PRO A 1 190 ? -10.421 -3.918 1.557 1.00 89.19 190 PRO A CA 1
ATOM 1464 C C . PRO A 1 190 ? -10.674 -2.417 1.779 1.00 89.19 190 PRO A C 1
ATOM 1466 O O . PRO A 1 190 ? -9.858 -1.572 1.398 1.00 89.19 190 PRO A O 1
ATOM 1469 N N . PRO A 1 191 ? -11.793 -2.058 2.438 1.00 86.88 191 PRO A N 1
ATOM 1470 C CA . PRO A 1 191 ? -12.190 -0.664 2.672 1.00 86.88 191 PRO A CA 1
ATOM 1471 C C . PRO A 1 191 ? -11.133 0.204 3.346 1.00 86.88 191 PRO A C 1
ATOM 1473 O O . PRO A 1 191 ? -11.088 1.405 3.124 1.00 86.88 191 PRO A O 1
ATOM 1476 N N . ALA A 1 192 ? -10.277 -0.405 4.157 1.00 88.06 192 ALA A N 1
ATOM 1477 C CA . ALA A 1 192 ? -9.243 0.312 4.877 1.00 88.06 192 ALA A CA 1
ATOM 1478 C C . ALA A 1 192 ? -8.021 0.675 4.015 1.00 88.06 192 ALA A C 1
ATOM 1480 O O . ALA A 1 192 ? -7.174 1.429 4.481 1.00 88.06 192 ALA A O 1
ATOM 1481 N N . GLY A 1 193 ? -7.931 0.182 2.777 1.00 93.50 193 GLY A N 1
ATOM 1482 C CA . GLY A 1 193 ? -6.894 0.559 1.820 1.00 93.50 193 GLY A CA 1
ATOM 1483 C C . GLY A 1 193 ? -5.652 -0.332 1.826 1.00 93.50 193 GLY A C 1
ATOM 1484 O O . GLY A 1 193 ? -5.593 -1.352 2.513 1.00 93.50 193 GLY A O 1
ATOM 1485 N N . VAL A 1 194 ? -4.667 0.069 1.025 1.00 95.94 194 VAL A N 1
ATOM 1486 C CA . VAL A 1 194 ? -3.436 -0.663 0.694 1.00 95.94 194 VAL A CA 1
ATOM 1487 C C . VAL A 1 194 ? -2.203 0.218 0.887 1.00 95.94 194 VAL A C 1
ATOM 1489 O O . VAL A 1 194 ? -2.232 1.423 0.648 1.00 95.94 194 VAL A O 1
ATOM 1492 N N . SER A 1 195 ? -1.103 -0.397 1.310 1.00 96.94 195 SER A N 1
ATOM 1493 C CA . SER A 1 195 ? 0.237 0.182 1.223 1.00 96.94 195 SER A CA 1
ATOM 1494 C C . SER A 1 195 ? 0.848 -0.204 -0.123 1.00 96.94 195 SER A C 1
ATOM 1496 O O . SER A 1 195 ? 1.005 -1.393 -0.412 1.00 96.94 195 SER A O 1
ATOM 1498 N N . LEU A 1 196 ? 1.184 0.796 -0.936 1.00 97.88 196 LEU A N 1
ATOM 1499 C CA . LEU A 1 196 ? 1.809 0.601 -2.242 1.00 97.88 196 LEU A CA 1
ATOM 1500 C C . LEU A 1 196 ? 3.326 0.714 -2.102 1.00 97.88 196 LEU A C 1
ATOM 1502 O O . LEU A 1 196 ? 3.825 1.760 -1.699 1.00 97.88 196 LEU A O 1
ATOM 1506 N N . VAL A 1 197 ? 4.059 -0.348 -2.421 1.00 96.94 197 VAL A N 1
ATOM 1507 C CA . VAL A 1 197 ? 5.526 -0.375 -2.358 1.00 96.94 197 VAL A CA 1
ATOM 1508 C C . VAL A 1 197 ? 6.102 -0.329 -3.757 1.00 96.94 197 VAL A C 1
ATOM 1510 O O . VAL A 1 197 ? 5.693 -1.106 -4.611 1.00 96.94 197 VAL A O 1
ATOM 1513 N N . VAL A 1 198 ? 7.054 0.571 -3.978 1.00 95.44 198 VAL A N 1
ATOM 1514 C CA . VAL A 1 198 ? 7.641 0.847 -5.287 1.00 95.44 198 VAL A CA 1
ATOM 1515 C C . VAL A 1 198 ? 9.155 0.736 -5.179 1.00 95.44 198 VAL A C 1
ATOM 1517 O O . VAL A 1 198 ? 9.802 1.528 -4.487 1.00 95.44 198 VAL A O 1
ATOM 1520 N N . THR A 1 199 ? 9.725 -0.271 -5.839 1.00 92.88 199 THR A N 1
ATOM 1521 C CA . THR A 1 199 ? 11.173 -0.550 -5.807 1.00 92.88 199 THR A CA 1
ATOM 1522 C C . THR A 1 199 ? 11.914 -0.098 -7.070 1.00 92.88 199 THR A C 1
ATOM 1524 O O . THR A 1 199 ? 13.143 -0.166 -7.103 1.00 92.88 199 THR A O 1
ATOM 1527 N N . GLY A 1 200 ? 11.186 0.389 -8.080 1.00 89.94 200 GLY A N 1
ATOM 1528 C CA . GLY A 1 200 ? 11.717 0.903 -9.347 1.00 89.94 200 GLY A CA 1
ATOM 1529 C C . GLY A 1 200 ? 11.379 2.375 -9.596 1.00 89.94 200 GLY A C 1
ATOM 1530 O O . GLY A 1 200 ? 11.198 3.153 -8.658 1.00 89.94 200 GLY A O 1
ATOM 1531 N N . CYS A 1 201 ? 11.300 2.747 -10.873 1.00 90.44 201 CYS A N 1
ATOM 1532 C CA . CYS A 1 201 ? 10.985 4.101 -11.320 1.00 90.44 201 CYS A CA 1
ATOM 1533 C C . CYS A 1 201 ? 9.524 4.476 -11.069 1.00 90.44 201 CYS A C 1
ATOM 1535 O O . CYS A 1 201 ? 8.642 3.624 -10.955 1.00 90.44 201 CYS A O 1
ATOM 1537 N N . LEU A 1 202 ? 9.268 5.783 -10.999 1.00 93.44 202 LEU A N 1
ATOM 1538 C CA . LEU A 1 202 ? 8.000 6.318 -10.500 1.00 93.44 202 LEU A CA 1
ATOM 1539 C C . LEU A 1 202 ? 6.968 6.645 -11.588 1.00 93.44 202 LEU A C 1
ATOM 1541 O O . LEU A 1 202 ? 5.824 6.927 -11.241 1.00 93.44 202 LEU A O 1
ATOM 1545 N N . GLY A 1 203 ? 7.327 6.557 -12.875 1.00 91.12 203 GLY A N 1
ATOM 1546 C CA . GLY A 1 203 ? 6.439 6.854 -14.012 1.00 91.12 203 GLY A CA 1
ATOM 1547 C C . GLY A 1 203 ? 5.109 6.114 -13.972 1.00 91.12 203 GLY A C 1
ATOM 1548 O O . GLY A 1 203 ? 4.046 6.728 -14.021 1.00 91.12 203 GLY A O 1
ATOM 1549 N N . ASP A 1 204 ? 5.155 4.798 -13.789 1.00 91.06 204 ASP A N 1
ATOM 1550 C CA . ASP A 1 204 ? 3.959 3.958 -13.743 1.00 91.06 204 ASP A CA 1
ATOM 1551 C C . ASP A 1 204 ? 3.004 4.334 -12.595 1.00 91.06 204 ASP A C 1
ATOM 1553 O O . ASP A 1 204 ? 1.780 4.310 -12.747 1.00 91.06 204 ASP A O 1
ATOM 1557 N N . VAL A 1 205 ? 3.561 4.714 -11.443 1.00 94.00 205 VAL A N 1
ATOM 1558 C CA . VAL A 1 205 ? 2.785 5.071 -10.247 1.00 94.00 205 VAL A CA 1
ATOM 1559 C C . VAL A 1 205 ? 2.258 6.495 -10.333 1.00 94.00 205 VAL A C 1
ATOM 1561 O O . VAL A 1 205 ? 1.118 6.729 -9.939 1.00 94.00 205 VAL A O 1
ATOM 1564 N N . ALA A 1 206 ? 3.043 7.426 -10.883 1.00 95.44 206 ALA A N 1
ATOM 1565 C CA . ALA A 1 206 ? 2.586 8.773 -11.210 1.00 95.44 206 ALA A CA 1
ATOM 1566 C C . ALA A 1 206 ? 1.368 8.699 -12.142 1.00 95.44 206 ALA A C 1
ATOM 1568 O O . ALA A 1 206 ? 0.311 9.238 -11.821 1.00 95.44 206 ALA A O 1
ATOM 1569 N N . ASN A 1 207 ? 1.475 7.916 -13.221 1.00 92.81 207 ASN A N 1
ATOM 1570 C CA . ASN A 1 207 ? 0.391 7.710 -14.180 1.00 92.81 207 ASN A CA 1
ATOM 1571 C C . ASN A 1 207 ? -0.857 7.096 -13.526 1.00 92.81 207 ASN A C 1
ATOM 1573 O O . ASN A 1 207 ? -1.975 7.529 -13.799 1.00 92.81 207 ASN A O 1
ATOM 1577 N N . PHE A 1 208 ? -0.693 6.102 -12.645 1.00 95.44 208 PHE A N 1
ATOM 1578 C CA . PHE A 1 208 ? -1.809 5.535 -11.881 1.00 95.44 208 PHE A CA 1
ATOM 1579 C C . PHE A 1 208 ? -2.478 6.573 -10.970 1.00 95.44 208 PHE A C 1
ATOM 1581 O O . PHE A 1 208 ? -3.703 6.675 -10.954 1.00 95.44 208 PHE A O 1
ATOM 1588 N N . ALA A 1 209 ? -1.696 7.359 -10.232 1.00 96.88 209 ALA A N 1
ATOM 1589 C CA . ALA A 1 209 ? -2.221 8.364 -9.317 1.00 96.88 209 ALA A CA 1
ATOM 1590 C C . ALA A 1 209 ? -2.959 9.501 -10.055 1.00 96.88 209 ALA A C 1
ATOM 1592 O O . ALA A 1 209 ? -3.994 9.976 -9.581 1.00 96.88 209 ALA A O 1
ATOM 1593 N N . GLU A 1 210 ? -2.479 9.906 -11.232 1.00 95.25 210 GLU A N 1
ATOM 1594 C CA . GLU A 1 210 ? -3.137 10.902 -12.090 1.00 95.25 210 GLU A CA 1
ATOM 1595 C C . GLU A 1 210 ? -4.425 10.351 -12.713 1.00 95.25 210 GLU A C 1
ATOM 1597 O O . GLU A 1 210 ? -5.464 11.010 -12.701 1.00 95.25 210 GLU A O 1
ATOM 1602 N N . ARG A 1 211 ? -4.386 9.119 -13.229 1.00 94.88 211 ARG A N 1
ATOM 1603 C CA . ARG A 1 211 ? -5.531 8.501 -13.908 1.00 94.88 211 ARG A CA 1
ATOM 1604 C C . ARG A 1 211 ? -6.644 8.102 -12.943 1.00 94.88 211 ARG A C 1
ATOM 1606 O O . ARG A 1 211 ? -7.822 8.289 -13.241 1.00 94.88 211 ARG A O 1
ATOM 1613 N N . SER A 1 212 ? -6.265 7.573 -11.785 1.00 96.00 212 SER A N 1
ATOM 1614 C CA . SER A 1 212 ? -7.166 6.991 -10.791 1.00 96.00 212 SER A CA 1
ATOM 1615 C C . SER A 1 212 ? -7.128 7.777 -9.479 1.00 96.00 212 SER A C 1
ATOM 1617 O O . SER A 1 212 ? -7.172 7.201 -8.393 1.00 96.00 212 SER A O 1
ATOM 1619 N N . THR A 1 213 ? -7.097 9.114 -9.565 1.00 97.25 213 THR A N 1
ATOM 1620 C CA . THR A 1 213 ? -6.919 10.048 -8.432 1.00 97.25 213 THR A CA 1
ATOM 1621 C C . THR A 1 213 ? -7.811 9.745 -7.235 1.00 97.25 213 THR A C 1
ATOM 1623 O O . THR A 1 213 ? -7.352 9.764 -6.094 1.00 97.25 213 THR A O 1
ATOM 1626 N N . LYS A 1 214 ? -9.091 9.439 -7.475 1.00 96.81 214 LYS A N 1
ATOM 1627 C CA . LYS A 1 214 ? -10.037 9.127 -6.398 1.00 96.81 214 LYS A CA 1
ATOM 1628 C C . LYS A 1 214 ? -9.641 7.850 -5.658 1.00 96.81 214 LYS A C 1
ATOM 1630 O O . LYS A 1 214 ? -9.585 7.853 -4.434 1.00 96.81 214 LYS A O 1
ATOM 1635 N N . VAL A 1 215 ? -9.350 6.781 -6.398 1.00 96.88 215 VAL A N 1
ATOM 1636 C CA . VAL A 1 215 ? -8.938 5.493 -5.825 1.00 96.88 215 VAL A CA 1
ATOM 1637 C C . VAL A 1 215 ? -7.608 5.657 -5.103 1.00 96.88 215 VAL A C 1
ATOM 1639 O O . VAL A 1 215 ? -7.492 5.247 -3.953 1.00 96.88 215 VAL A O 1
ATOM 1642 N N . PHE A 1 216 ? -6.641 6.330 -5.726 1.00 97.81 216 PHE A N 1
ATOM 1643 C CA . PHE A 1 216 ? -5.348 6.600 -5.117 1.00 97.81 216 PHE A CA 1
ATOM 1644 C C . PHE A 1 216 ? -5.500 7.352 -3.786 1.00 97.81 216 PHE A C 1
ATOM 1646 O O . PHE A 1 216 ? -5.012 6.874 -2.766 1.00 97.81 216 PHE A O 1
ATOM 1653 N N . ARG A 1 217 ? -6.261 8.452 -3.752 1.00 97.38 217 ARG A N 1
ATOM 1654 C CA . ARG A 1 217 ? -6.514 9.234 -2.531 1.00 97.38 217 ARG A CA 1
ATOM 1655 C C . ARG A 1 217 ? -7.270 8.456 -1.452 1.00 97.38 217 ARG A C 1
ATOM 1657 O O . ARG A 1 217 ? -6.937 8.555 -0.277 1.00 97.38 217 ARG A O 1
ATOM 1664 N N . GLU A 1 218 ? -8.329 7.740 -1.821 1.00 95.88 218 GLU A N 1
ATOM 1665 C CA . GLU A 1 218 ? -9.245 7.127 -0.847 1.00 95.88 218 GLU A CA 1
ATOM 1666 C C . GLU A 1 218 ? -8.786 5.743 -0.372 1.00 95.88 218 GLU A C 1
ATOM 1668 O O . GLU A 1 218 ? -9.201 5.295 0.696 1.00 95.88 218 GLU A O 1
ATOM 1673 N N . ARG A 1 219 ? -7.969 5.036 -1.163 1.00 96.81 219 ARG A N 1
ATOM 1674 C CA . ARG A 1 219 ? -7.589 3.639 -0.905 1.00 96.81 219 ARG A CA 1
ATOM 1675 C C . ARG A 1 219 ? -6.092 3.425 -0.719 1.00 96.81 219 ARG A C 1
ATOM 1677 O O . ARG A 1 219 ? -5.719 2.340 -0.282 1.00 96.81 219 ARG A O 1
ATOM 1684 N N . THR A 1 220 ? -5.235 4.408 -0.988 1.00 97.69 220 THR A N 1
ATOM 1685 C CA . THR A 1 220 ? -3.794 4.285 -0.715 1.00 97.69 220 THR A CA 1
ATOM 1686 C C . THR A 1 220 ? -3.496 4.807 0.682 1.00 97.69 220 THR A C 1
ATOM 1688 O O . THR A 1 220 ? -3.579 6.002 0.944 1.00 97.69 220 THR A O 1
ATOM 1691 N N . GLN A 1 221 ? -3.120 3.916 1.598 1.00 96.31 221 GLN A N 1
ATOM 1692 C CA . GLN A 1 221 ? -2.752 4.305 2.963 1.00 96.31 221 GLN A CA 1
ATOM 1693 C C . GLN A 1 221 ? -1.426 5.064 3.012 1.00 96.31 221 GLN A C 1
ATOM 1695 O O . GLN A 1 221 ? -1.215 5.886 3.902 1.00 96.31 221 GLN A O 1
ATOM 1700 N N . ARG A 1 222 ? -0.502 4.696 2.121 1.00 97.75 222 ARG A N 1
ATOM 1701 C CA . ARG A 1 222 ? 0.821 5.295 1.935 1.00 97.75 222 ARG A CA 1
ATOM 1702 C C . ARG A 1 222 ? 1.494 4.709 0.702 1.00 97.75 222 ARG A C 1
ATOM 1704 O O . ARG A 1 222 ? 1.205 3.569 0.323 1.00 97.75 222 ARG A O 1
ATOM 1711 N N . VAL A 1 223 ? 2.452 5.449 0.165 1.00 98.00 223 VAL A N 1
ATOM 1712 C CA . VAL A 1 223 ? 3.386 4.958 -0.847 1.00 98.00 223 VAL A CA 1
ATOM 1713 C C . VAL A 1 223 ? 4.772 4.826 -0.220 1.00 98.00 223 VAL A C 1
ATOM 1715 O O . VAL A 1 223 ? 5.296 5.778 0.357 1.00 98.00 223 VAL A O 1
ATOM 1718 N N . ILE A 1 224 ? 5.357 3.634 -0.300 1.00 97.12 224 ILE A N 1
ATOM 1719 C CA . ILE A 1 224 ? 6.701 3.331 0.194 1.00 97.12 224 ILE A CA 1
ATOM 1720 C C . ILE A 1 224 ? 7.635 3.273 -1.012 1.00 97.12 224 ILE A C 1
ATOM 1722 O O . ILE A 1 224 ? 7.439 2.447 -1.900 1.00 97.12 224 ILE A O 1
ATOM 1726 N N . LEU A 1 225 ? 8.641 4.140 -1.041 1.00 95.88 225 LEU A N 1
ATOM 1727 C CA . LEU A 1 225 ? 9.547 4.318 -2.172 1.00 95.88 225 LEU A CA 1
ATOM 1728 C C . LEU A 1 225 ? 10.960 3.884 -1.794 1.00 95.88 225 LEU A C 1
ATOM 1730 O O . LEU A 1 225 ? 11.494 4.327 -0.777 1.00 95.88 225 LEU A O 1
ATOM 1734 N N . MET A 1 226 ? 11.599 3.086 -2.646 1.00 91.75 226 MET A N 1
ATOM 1735 C CA . MET A 1 226 ? 13.048 2.890 -2.597 1.00 91.75 226 MET A CA 1
ATOM 1736 C C . MET A 1 226 ? 13.732 4.034 -3.348 1.00 91.75 226 MET A C 1
ATOM 1738 O O . MET A 1 226 ? 13.637 4.121 -4.571 1.00 91.75 226 MET A O 1
ATOM 1742 N N . GLY A 1 227 ? 14.420 4.914 -2.624 1.00 90.62 227 GLY A N 1
ATOM 1743 C CA . GLY A 1 227 ? 15.083 6.088 -3.189 1.00 90.62 227 GLY A CA 1
ATOM 1744 C C . GLY A 1 227 ? 15.403 7.138 -2.130 1.00 90.62 227 GLY A C 1
ATOM 1745 O O . GLY A 1 227 ? 15.403 6.848 -0.942 1.00 90.62 227 GLY A O 1
ATOM 1746 N N . SER A 1 228 ? 15.707 8.365 -2.527 1.00 93.50 228 SER A N 1
ATOM 1747 C CA . SER A 1 228 ? 16.015 9.457 -1.595 1.00 93.50 228 SER A CA 1
ATOM 1748 C C . SER A 1 228 ? 15.120 10.661 -1.875 1.00 93.50 228 SER A C 1
ATOM 1750 O O . SER A 1 228 ? 14.563 10.789 -2.966 1.00 93.50 228 SER A O 1
ATOM 1752 N N . ALA A 1 229 ? 14.953 11.505 -0.863 1.00 95.88 229 ALA A N 1
ATOM 17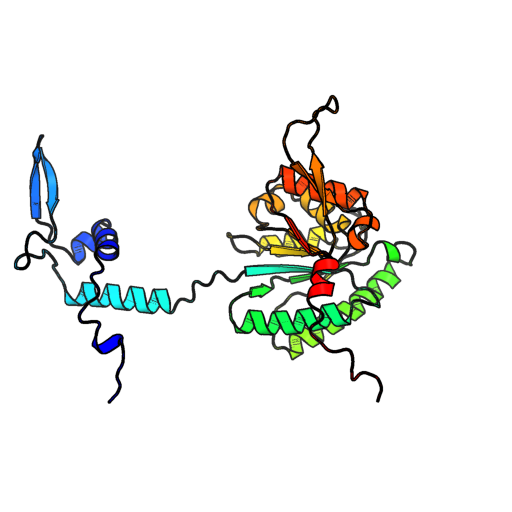53 C CA . ALA A 1 229 ? 14.136 12.704 -0.914 1.00 95.88 229 ALA A CA 1
ATOM 1754 C C . ALA A 1 229 ? 14.862 13.856 -0.219 1.00 95.88 229 ALA A C 1
ATOM 1756 O O . ALA A 1 229 ? 15.600 13.645 0.747 1.00 95.88 229 ALA A O 1
ATOM 1757 N N . LEU A 1 230 ? 14.616 15.066 -0.702 1.00 95.75 230 LEU A N 1
ATOM 1758 C CA . LEU A 1 230 ? 15.104 16.310 -0.129 1.00 95.75 230 LEU A CA 1
ATOM 1759 C C . LEU A 1 230 ? 13.933 17.090 0.475 1.00 95.75 230 LEU A C 1
ATOM 1761 O O . LEU A 1 230 ? 12.770 16.886 0.122 1.00 95.75 230 LEU A O 1
ATOM 1765 N N . LEU A 1 231 ? 14.256 17.974 1.413 1.00 95.38 231 LEU A N 1
ATOM 1766 C CA . LEU A 1 231 ? 13.306 18.906 2.006 1.00 95.38 231 LEU A CA 1
ATOM 1767 C C . LEU A 1 231 ? 13.593 20.295 1.454 1.00 95.38 231 LEU A C 1
ATOM 1769 O O . LEU A 1 231 ? 14.709 20.798 1.599 1.00 95.38 231 LEU A O 1
ATOM 1773 N N . GLU A 1 232 ? 12.585 20.916 0.861 1.00 94.25 232 GLU A N 1
ATOM 1774 C CA . GLU A 1 232 ? 12.675 22.269 0.325 1.00 94.25 232 GLU A CA 1
ATOM 1775 C C . GLU A 1 232 ? 11.644 23.185 0.979 1.00 94.25 232 GLU A C 1
ATOM 1777 O O . GLU A 1 232 ? 10.590 22.749 1.442 1.00 94.25 232 GLU A O 1
ATOM 1782 N N . ALA A 1 233 ? 11.950 24.481 1.032 1.00 92.44 233 ALA A N 1
ATOM 1783 C CA . ALA A 1 233 ? 10.967 25.474 1.439 1.00 92.44 233 ALA A CA 1
ATOM 1784 C C . ALA A 1 233 ? 9.942 25.650 0.314 1.00 92.44 233 ALA A C 1
ATOM 1786 O O . ALA A 1 233 ? 10.320 25.959 -0.818 1.00 92.44 233 ALA A O 1
ATOM 1787 N N . GLU A 1 234 ? 8.659 25.497 0.634 1.00 92.00 234 GLU A N 1
ATOM 1788 C CA . GLU A 1 234 ? 7.578 25.769 -0.307 1.00 92.00 234 GLU A CA 1
ATOM 1789 C C . GLU A 1 234 ? 7.605 27.249 -0.710 1.00 92.00 234 GLU A C 1
ATOM 1791 O O . GLU A 1 234 ? 7.850 28.138 0.117 1.00 92.00 234 GLU A O 1
ATOM 1796 N N . ARG A 1 235 ? 7.367 27.514 -1.996 1.00 90.81 235 ARG A N 1
ATOM 1797 C CA . ARG A 1 235 ? 7.357 28.858 -2.573 1.00 90.81 235 ARG A CA 1
ATOM 1798 C C . ARG A 1 235 ? 6.004 29.152 -3.208 1.00 90.81 235 ARG A C 1
ATOM 1800 O O . ARG A 1 235 ? 5.439 28.287 -3.867 1.00 90.81 235 ARG A O 1
ATOM 1807 N N . ASP A 1 236 ? 5.512 30.374 -3.019 1.00 91.06 236 ASP A N 1
ATOM 1808 C CA . ASP A 1 236 ? 4.309 30.864 -3.694 1.00 91.06 236 ASP A CA 1
ATOM 1809 C C . ASP A 1 236 ? 4.553 31.131 -5.194 1.00 91.06 236 ASP A C 1
ATOM 1811 O O . ASP A 1 236 ? 5.675 31.015 -5.692 1.00 91.06 236 ASP A O 1
ATOM 1815 N N . GLU A 1 237 ? 3.509 31.538 -5.923 1.00 90.88 237 GLU A N 1
ATOM 1816 C CA . GLU A 1 237 ? 3.581 31.870 -7.360 1.00 90.88 237 GLU A CA 1
ATOM 1817 C C . GLU A 1 237 ? 4.610 32.971 -7.694 1.00 90.88 237 GLU A C 1
ATOM 1819 O O . GLU A 1 237 ? 5.064 33.083 -8.830 1.00 90.88 237 GLU A O 1
ATOM 1824 N N . LEU A 1 238 ? 5.001 33.782 -6.705 1.00 91.69 238 LEU A N 1
ATOM 1825 C CA . LEU A 1 238 ? 5.992 34.853 -6.828 1.00 91.69 238 LEU A CA 1
ATOM 1826 C C . LEU A 1 238 ? 7.389 34.410 -6.352 1.00 91.69 238 LEU A C 1
ATOM 1828 O O . LEU A 1 238 ? 8.300 35.233 -6.241 1.00 91.69 238 LEU A O 1
ATOM 1832 N N . GLY A 1 239 ? 7.569 33.119 -6.057 1.00 90.81 239 GLY A N 1
ATOM 1833 C CA . GLY A 1 239 ? 8.826 32.518 -5.617 1.00 90.81 239 GLY A CA 1
ATOM 1834 C C . GLY A 1 239 ? 9.184 32.786 -4.151 1.00 90.81 239 GLY A C 1
ATOM 1835 O O . GLY A 1 239 ? 10.307 32.473 -3.730 1.00 90.81 239 GLY A O 1
ATOM 1836 N N . ARG A 1 240 ? 8.275 33.368 -3.361 1.00 92.19 240 ARG A N 1
ATOM 1837 C CA . ARG A 1 240 ? 8.520 33.735 -1.959 1.00 92.19 240 ARG A CA 1
ATOM 1838 C C . ARG A 1 240 ? 8.254 32.535 -1.046 1.00 92.19 240 ARG A C 1
ATOM 1840 O O . ARG A 1 240 ? 7.270 31.837 -1.270 1.00 92.19 240 ARG A O 1
ATOM 1847 N N . PRO A 1 241 ? 9.075 32.297 -0.008 1.00 90.44 241 PRO A N 1
ATOM 1848 C CA . PRO A 1 241 ? 8.845 31.199 0.925 1.00 90.44 241 PRO A CA 1
ATOM 1849 C C . PRO A 1 241 ? 7.498 31.351 1.637 1.00 90.44 241 PRO A C 1
ATOM 1851 O O . PRO A 1 241 ? 7.233 32.401 2.225 1.00 90.44 241 PRO A O 1
ATOM 1854 N N . THR A 1 242 ? 6.674 30.307 1.630 1.00 92.25 242 THR A N 1
ATOM 1855 C CA . THR A 1 242 ? 5.388 30.282 2.355 1.00 92.25 242 THR A CA 1
ATOM 1856 C C . THR A 1 242 ? 5.572 29.969 3.844 1.00 92.25 242 THR A C 1
ATOM 1858 O O . THR A 1 242 ? 4.673 30.190 4.652 1.00 92.25 242 THR A O 1
ATOM 1861 N N . GLY A 1 243 ? 6.751 29.451 4.211 1.00 89.56 243 GLY A N 1
ATOM 1862 C CA . GLY A 1 243 ? 7.059 28.926 5.541 1.00 89.56 243 GLY A CA 1
ATOM 1863 C C . GLY A 1 243 ? 6.738 27.439 5.705 1.00 89.56 243 GLY A C 1
ATOM 1864 O O . GLY A 1 243 ? 7.059 26.875 6.750 1.00 89.56 243 GLY A O 1
ATOM 1865 N N . GLN A 1 244 ? 6.149 26.791 4.696 1.00 90.50 244 GLN A N 1
ATOM 1866 C CA . GLN A 1 244 ? 5.948 25.343 4.694 1.00 90.50 244 GLN A CA 1
ATOM 1867 C C . GLN A 1 244 ? 7.155 24.617 4.093 1.00 90.50 244 GLN A C 1
ATOM 1869 O O . GLN A 1 244 ? 7.994 25.207 3.409 1.00 90.50 244 GLN A O 1
ATOM 1874 N N . THR A 1 245 ? 7.259 23.324 4.386 1.00 93.25 245 THR A N 1
ATOM 1875 C CA . THR A 1 245 ? 8.272 22.437 3.808 1.00 93.25 245 THR A CA 1
ATOM 1876 C C . THR A 1 245 ? 7.586 21.474 2.858 1.00 93.25 245 THR A C 1
ATOM 1878 O O . THR A 1 245 ? 6.601 20.844 3.239 1.00 93.25 245 THR A O 1
ATOM 1881 N N . VAL A 1 246 ? 8.129 21.342 1.656 1.00 94.94 246 VAL A N 1
ATOM 1882 C CA . VAL A 1 246 ? 7.733 20.330 0.678 1.00 94.94 246 VAL A CA 1
ATOM 1883 C C . VAL A 1 246 ? 8.821 19.276 0.570 1.00 94.94 246 VAL A C 1
ATOM 1885 O O . VAL A 1 246 ? 10.013 19.553 0.721 1.00 94.94 246 VAL A O 1
ATOM 1888 N N . VAL A 1 247 ? 8.394 18.045 0.329 1.00 95.75 247 VAL A N 1
ATOM 1889 C CA . VAL A 1 247 ? 9.286 16.924 0.055 1.00 95.75 247 VAL A CA 1
ATOM 1890 C C . VAL A 1 247 ? 9.433 16.808 -1.458 1.00 95.75 247 VAL A C 1
ATOM 1892 O O . VAL A 1 247 ? 8.433 16.769 -2.174 1.00 95.75 247 VAL A O 1
ATOM 1895 N N . VAL A 1 248 ? 10.667 16.730 -1.944 1.00 96.94 248 VAL A N 1
ATOM 1896 C CA . VAL A 1 248 ? 10.984 16.593 -3.374 1.00 96.94 248 VAL A CA 1
ATOM 1897 C C . VAL A 1 248 ? 11.891 15.378 -3.595 1.00 96.94 248 VAL A C 1
ATOM 1899 O O . VAL A 1 248 ? 12.600 14.977 -2.663 1.00 96.94 248 VAL A O 1
ATOM 1902 N N . PRO A 1 249 ? 11.872 14.739 -4.774 1.00 97.25 249 PRO A N 1
ATOM 1903 C CA . PRO A 1 249 ? 12.779 13.633 -5.064 1.00 97.25 249 PRO A CA 1
ATOM 1904 C C . PRO A 1 249 ? 14.242 14.100 -5.091 1.00 97.25 249 PRO A C 1
ATOM 1906 O O . PRO A 1 249 ? 14.565 15.209 -5.506 1.00 97.25 249 PRO A O 1
ATOM 1909 N N . ASP A 1 250 ? 15.154 13.237 -4.645 1.00 95.94 250 ASP A N 1
ATOM 1910 C CA . ASP A 1 250 ? 16.593 13.506 -4.709 1.00 95.94 250 ASP A CA 1
ATOM 1911 C C . ASP A 1 250 ? 17.153 13.145 -6.100 1.00 95.94 250 ASP A C 1
ATOM 1913 O O . ASP A 1 250 ? 17.143 11.961 -6.466 1.00 95.94 250 ASP A O 1
ATOM 1917 N N . PRO A 1 251 ? 17.709 14.108 -6.862 1.00 94.06 251 PRO A N 1
ATOM 1918 C CA . PRO A 1 251 ? 18.261 13.865 -8.193 1.00 94.06 251 PRO A CA 1
ATOM 1919 C C . PRO A 1 251 ? 19.494 12.968 -8.219 1.00 94.06 251 PRO A C 1
ATOM 1921 O O . PRO A 1 251 ? 19.863 12.474 -9.281 1.00 94.06 251 PRO A O 1
ATOM 1924 N N . MET A 1 252 ? 20.120 12.710 -7.071 1.00 92.25 252 MET A N 1
ATOM 1925 C CA . MET A 1 252 ? 21.247 11.784 -6.962 1.00 92.25 252 MET A CA 1
ATOM 1926 C C . MET A 1 252 ? 20.807 10.337 -6.689 1.00 92.25 252 MET A C 1
ATOM 1928 O O . MET A 1 252 ? 21.650 9.438 -6.590 1.00 92.25 252 MET A O 1
ATOM 1932 N N . SER A 1 253 ? 19.506 10.087 -6.524 1.00 90.69 253 SER A N 1
ATOM 1933 C CA . SER A 1 253 ? 18.958 8.755 -6.277 1.00 90.69 253 SER A CA 1
ATOM 1934 C C . SER A 1 253 ? 18.628 8.036 -7.581 1.00 90.69 253 SER A C 1
ATOM 1936 O O . SER A 1 253 ? 17.854 8.555 -8.372 1.00 90.69 253 SER A O 1
ATOM 1938 N N . SER A 1 254 ? 19.130 6.809 -7.773 1.00 86.69 254 SER A N 1
ATOM 1939 C CA . SER A 1 254 ? 18.999 6.063 -9.038 1.00 86.69 254 SER A CA 1
ATOM 1940 C C . SER A 1 254 ? 17.557 5.930 -9.534 1.00 86.69 254 SER A C 1
ATOM 1942 O O . SER A 1 254 ? 17.264 6.282 -10.671 1.00 86.69 254 SER A O 1
ATOM 1944 N N . ASN A 1 255 ? 16.646 5.476 -8.669 1.00 87.81 255 ASN A N 1
ATOM 1945 C CA . ASN A 1 255 ? 15.245 5.248 -9.037 1.00 87.81 255 ASN A CA 1
ATOM 1946 C C . ASN A 1 255 ? 14.489 6.555 -9.325 1.00 87.81 255 ASN A C 1
ATOM 1948 O O . ASN A 1 255 ? 13.488 6.536 -10.034 1.00 87.81 255 ASN A O 1
ATOM 1952 N N . MET A 1 256 ? 14.964 7.678 -8.776 1.00 91.56 256 MET A N 1
ATOM 1953 C CA . MET A 1 256 ? 14.384 9.001 -9.007 1.00 91.56 256 MET A CA 1
ATOM 1954 C C . MET A 1 256 ? 14.953 9.618 -10.287 1.00 91.56 256 MET A C 1
ATOM 1956 O O . MET A 1 256 ? 14.207 10.103 -11.126 1.00 91.56 256 MET A O 1
ATOM 1960 N N . SER A 1 257 ? 16.278 9.563 -10.465 1.00 91.88 257 SER A N 1
ATOM 1961 C CA . SER A 1 257 ? 16.995 10.191 -11.580 1.00 91.88 257 SER A CA 1
ATOM 1962 C C . SER A 1 257 ? 16.678 9.577 -12.939 1.00 91.88 257 SER A C 1
ATOM 1964 O O . SER A 1 257 ? 16.859 10.236 -13.956 1.00 91.88 257 SER A O 1
ATOM 1966 N N . GLU A 1 258 ? 16.232 8.320 -12.965 1.00 88.25 258 GLU A N 1
ATOM 1967 C CA . GLU A 1 258 ? 15.851 7.638 -14.205 1.00 88.25 258 GLU A CA 1
ATOM 1968 C C . GLU A 1 258 ? 14.634 8.258 -14.896 1.00 88.25 258 GLU A C 1
ATOM 1970 O O . GLU A 1 258 ? 14.556 8.226 -16.120 1.00 88.25 258 GLU A O 1
ATOM 1975 N N . ASP A 1 259 ? 13.711 8.836 -14.128 1.00 89.94 259 ASP A N 1
ATOM 1976 C CA . ASP A 1 259 ? 12.574 9.593 -14.644 1.00 89.94 259 ASP A CA 1
ATOM 1977 C C . ASP A 1 259 ? 12.198 10.677 -13.628 1.00 89.94 259 ASP A C 1
ATOM 1979 O O . ASP A 1 259 ? 11.232 10.562 -12.865 1.00 89.94 259 ASP A O 1
ATOM 1983 N N . MET A 1 260 ? 13.037 11.716 -13.589 1.00 94.19 260 MET A N 1
ATOM 1984 C CA . MET A 1 260 ? 12.908 12.810 -12.626 1.00 94.19 260 MET A CA 1
ATOM 1985 C C . MET A 1 260 ? 11.575 13.542 -12.769 1.00 94.19 260 MET A C 1
ATOM 1987 O O . MET A 1 260 ? 10.970 13.913 -11.771 1.00 94.19 260 MET A O 1
ATOM 1991 N N . GLU A 1 261 ? 11.084 13.698 -14.000 1.00 94.12 261 GLU A N 1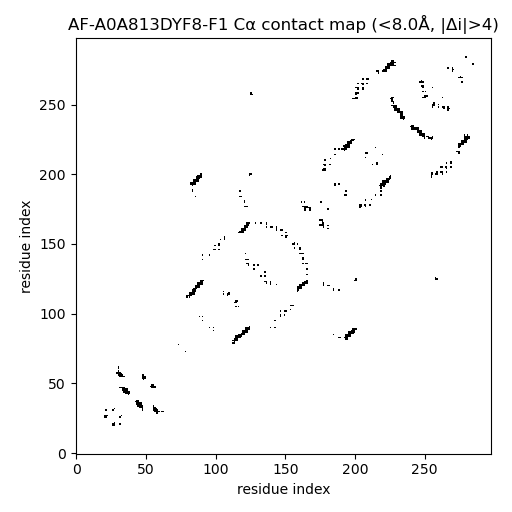
ATOM 1992 C CA . GLU A 1 261 ? 9.815 14.374 -14.246 1.00 94.12 261 GLU A CA 1
ATOM 1993 C C . GLU A 1 261 ? 8.662 13.609 -13.588 1.00 94.12 261 GLU A C 1
ATOM 1995 O O . GLU A 1 261 ? 7.869 14.189 -12.848 1.00 94.12 261 GLU A O 1
ATOM 2000 N N . SER A 1 262 ? 8.596 12.290 -13.780 1.00 93.75 262 SER A N 1
ATOM 2001 C CA . SER A 1 262 ? 7.587 11.468 -13.113 1.00 93.75 262 SER A CA 1
ATOM 2002 C C . SER A 1 262 ? 7.765 11.404 -11.599 1.00 93.75 262 SER A C 1
ATOM 2004 O O . SER A 1 262 ? 6.770 11.340 -10.873 1.00 93.75 262 SER A O 1
ATOM 2006 N N . ALA A 1 263 ? 9.006 11.421 -11.108 1.00 96.06 263 ALA A N 1
ATOM 2007 C CA . ALA A 1 263 ? 9.283 11.478 -9.679 1.00 96.06 263 ALA A CA 1
ATOM 2008 C C . ALA A 1 263 ? 8.736 12.775 -9.062 1.00 96.06 263 ALA A C 1
ATOM 2010 O O . ALA A 1 263 ? 7.998 12.715 -8.077 1.00 96.06 263 ALA A O 1
ATOM 2011 N N . ASP A 1 264 ? 9.013 13.925 -9.681 1.00 96.69 264 ASP A N 1
ATOM 2012 C CA . ASP A 1 264 ? 8.492 15.229 -9.263 1.00 96.69 264 ASP A CA 1
ATOM 2013 C C . ASP A 1 264 ? 6.961 15.247 -9.283 1.00 96.69 264 ASP A C 1
ATOM 2015 O O . ASP A 1 264 ? 6.326 15.680 -8.313 1.00 96.69 264 ASP A O 1
ATOM 2019 N N . ARG A 1 265 ? 6.353 14.727 -10.362 1.00 96.50 265 ARG A N 1
ATOM 2020 C CA . ARG A 1 265 ? 4.892 14.622 -10.481 1.00 96.50 265 ARG A CA 1
ATOM 2021 C C . ARG A 1 265 ? 4.298 13.769 -9.361 1.00 96.50 265 ARG A C 1
ATOM 2023 O O . ARG A 1 265 ? 3.369 14.226 -8.696 1.00 96.50 265 ARG A O 1
ATOM 2030 N N . LEU A 1 266 ? 4.843 12.578 -9.090 1.00 97.56 266 LEU A N 1
ATOM 2031 C CA . LEU A 1 266 ? 4.328 11.704 -8.030 1.00 97.56 266 LEU A CA 1
ATOM 2032 C C . LEU A 1 266 ? 4.472 12.331 -6.639 1.00 97.56 266 LEU A C 1
ATOM 2034 O O . LEU A 1 266 ? 3.530 12.267 -5.848 1.00 97.56 266 LEU A O 1
ATOM 2038 N N . PHE A 1 267 ? 5.623 12.936 -6.326 1.00 98.06 267 PHE A N 1
ATOM 2039 C CA . PHE A 1 267 ? 5.848 13.575 -5.025 1.00 98.06 267 PHE A CA 1
ATOM 2040 C C . PHE A 1 267 ? 4.875 14.728 -4.794 1.00 98.06 267 PHE A C 1
ATOM 2042 O O . PHE A 1 267 ? 4.295 14.836 -3.711 1.00 98.06 267 PHE A O 1
ATOM 2049 N N . ARG A 1 268 ? 4.667 15.571 -5.811 1.00 96.69 268 ARG A N 1
ATOM 2050 C CA . ARG A 1 268 ? 3.691 16.662 -5.755 1.00 96.69 268 ARG A CA 1
ATOM 2051 C C . ARG A 1 268 ? 2.277 16.120 -5.559 1.00 96.69 268 ARG A C 1
ATOM 2053 O O . ARG A 1 268 ? 1.607 16.499 -4.603 1.00 96.69 268 ARG A O 1
ATOM 2060 N N . LEU A 1 269 ? 1.859 15.180 -6.404 1.00 97.69 269 LEU A N 1
ATOM 2061 C CA . LEU A 1 269 ? 0.504 14.639 -6.388 1.00 97.69 269 LEU A CA 1
ATOM 2062 C C . LEU A 1 269 ? 0.178 13.920 -5.072 1.00 97.69 269 LEU A C 1
ATOM 2064 O O . LEU A 1 269 ? -0.912 14.082 -4.529 1.00 97.69 269 LEU A O 1
ATOM 2068 N N . ALA A 1 270 ? 1.121 13.158 -4.513 1.00 97.88 270 ALA A N 1
ATOM 2069 C CA . ALA A 1 270 ? 0.935 12.511 -3.218 1.00 97.88 270 ALA A CA 1
ATOM 2070 C C . ALA A 1 270 ? 0.732 13.535 -2.087 1.00 97.88 270 ALA A C 1
ATOM 2072 O O . ALA A 1 270 ? -0.162 13.356 -1.259 1.00 97.88 270 ALA A O 1
ATOM 2073 N N . GLN A 1 271 ? 1.503 14.628 -2.078 1.00 96.94 271 GLN A N 1
ATOM 2074 C CA . GLN A 1 271 ? 1.357 15.703 -1.090 1.00 96.94 271 GLN A CA 1
ATOM 2075 C C . GLN A 1 271 ? 0.022 16.445 -1.248 1.00 96.94 271 GLN A C 1
ATOM 2077 O O . GLN A 1 271 ? -0.697 16.614 -0.263 1.00 96.94 271 GLN A O 1
ATOM 2082 N N . GLU A 1 272 ? -0.362 16.805 -2.475 1.00 96.25 272 GLU A N 1
ATOM 2083 C CA . GLU A 1 272 ? -1.639 17.471 -2.777 1.00 96.25 272 GLU A CA 1
ATOM 2084 C C . GLU A 1 272 ? -2.855 16.610 -2.396 1.00 96.25 272 GLU A C 1
ATOM 2086 O O . GLU A 1 272 ? -3.854 17.111 -1.874 1.00 96.25 272 GLU A O 1
ATOM 2091 N N . LEU A 1 273 ? -2.771 15.295 -2.613 1.00 97.00 273 LEU A N 1
ATOM 2092 C CA . LEU A 1 273 ? -3.836 14.345 -2.283 1.00 97.00 273 LEU A CA 1
ATOM 2093 C C . LEU A 1 273 ? -3.793 13.855 -0.830 1.00 97.00 273 LEU A C 1
ATOM 2095 O O . LEU A 1 273 ? -4.649 13.058 -0.441 1.00 97.00 273 LEU A O 1
ATOM 2099 N N . MET A 1 274 ? -2.839 14.336 -0.026 1.00 97.25 274 MET A N 1
ATOM 2100 C CA . MET A 1 274 ? -2.604 13.907 1.357 1.00 97.25 274 MET A CA 1
ATOM 2101 C C . MET A 1 274 ? -2.346 12.394 1.493 1.00 97.25 274 MET A C 1
ATOM 2103 O O . MET A 1 274 ? -2.707 11.788 2.503 1.00 97.25 274 MET A O 1
ATOM 2107 N N . VAL A 1 275 ? -1.719 11.776 0.488 1.00 97.75 275 VAL A N 1
ATOM 2108 C CA . VAL A 1 275 ? -1.263 10.380 0.534 1.00 97.75 275 VAL A CA 1
ATOM 2109 C C . VAL A 1 275 ? 0.160 10.347 1.108 1.00 97.75 275 VAL A C 1
ATOM 2111 O O . VAL A 1 275 ? 1.081 10.873 0.482 1.00 97.75 275 VAL A O 1
ATOM 2114 N N . PRO A 1 276 ? 0.389 9.732 2.283 1.00 97.88 276 PRO A N 1
ATOM 2115 C CA . PRO A 1 276 ? 1.702 9.742 2.922 1.00 97.88 276 PRO A CA 1
ATOM 2116 C C . PRO A 1 276 ? 2.783 9.045 2.089 1.00 97.88 276 PRO A C 1
ATOM 2118 O O . PRO A 1 276 ? 2.567 7.946 1.572 1.00 97.88 276 PRO A O 1
ATOM 2121 N N . LEU A 1 277 ? 3.977 9.640 2.044 1.00 97.75 277 LEU A N 1
ATOM 2122 C CA . LEU A 1 277 ? 5.174 9.040 1.453 1.00 97.75 277 LEU A CA 1
ATOM 2123 C C . LEU A 1 277 ? 6.109 8.506 2.544 1.00 97.75 277 LEU A C 1
ATOM 2125 O O . LEU A 1 277 ? 6.364 9.173 3.545 1.00 97.75 277 LEU A O 1
ATOM 2129 N N . VAL A 1 278 ? 6.659 7.312 2.329 1.00 97.31 278 VAL A N 1
ATOM 2130 C CA . VAL A 1 278 ? 7.733 6.727 3.143 1.00 97.31 278 VAL A CA 1
ATOM 2131 C C . VAL A 1 278 ? 8.907 6.434 2.219 1.00 97.31 278 VAL A C 1
ATOM 2133 O O . VAL A 1 278 ? 8.839 5.517 1.409 1.00 97.31 278 VAL A O 1
ATOM 2136 N N . VAL A 1 279 ? 9.984 7.211 2.322 1.00 96.12 279 VAL A N 1
ATOM 2137 C CA . VAL A 1 279 ? 11.122 7.123 1.395 1.00 96.12 279 VAL A CA 1
ATOM 2138 C C . VAL A 1 279 ? 12.312 6.454 2.081 1.00 96.12 279 VAL A C 1
ATOM 2140 O O . VAL A 1 279 ? 12.798 6.928 3.108 1.00 96.12 279 VAL A O 1
ATOM 2143 N N . LEU A 1 280 ? 12.774 5.334 1.523 1.00 93.44 280 LEU A N 1
ATOM 2144 C CA . LEU A 1 280 ? 13.865 4.517 2.050 1.00 93.44 280 LEU A CA 1
ATOM 2145 C C . LEU A 1 280 ? 15.140 4.731 1.232 1.00 93.44 280 LEU A C 1
ATOM 2147 O O . LEU A 1 280 ? 15.276 4.210 0.123 1.00 93.44 280 LEU A O 1
ATOM 2151 N N . SER A 1 281 ? 16.092 5.472 1.805 1.00 92.19 281 SER A N 1
ATOM 2152 C CA . SER A 1 281 ? 17.350 5.811 1.134 1.00 92.19 281 SER A CA 1
ATOM 2153 C C . SER A 1 281 ? 18.404 4.719 1.225 1.00 92.19 281 SER A C 1
ATOM 2155 O O . SER A 1 281 ? 18.433 3.903 2.147 1.00 92.19 281 SER A O 1
ATOM 2157 N N . ARG A 1 282 ? 19.361 4.757 0.293 1.00 84.62 282 ARG A N 1
ATOM 2158 C CA . ARG A 1 282 ? 20.549 3.891 0.341 1.00 84.62 282 ARG A CA 1
ATOM 2159 C C . ARG A 1 282 ? 21.344 4.041 1.642 1.00 84.62 282 ARG A C 1
ATOM 2161 O O . ARG A 1 282 ? 22.021 3.116 2.062 1.00 84.62 282 ARG A O 1
ATOM 2168 N N . HIS A 1 283 ? 21.284 5.204 2.292 1.00 85.12 283 HIS A N 1
ATOM 2169 C CA . HIS A 1 283 ? 21.986 5.429 3.555 1.00 85.12 283 HIS A CA 1
ATOM 2170 C C . HIS A 1 283 ? 21.382 4.582 4.680 1.00 85.12 283 HIS A C 1
ATOM 2172 O O . HIS A 1 283 ? 22.118 4.061 5.515 1.00 85.12 283 HIS A O 1
ATOM 2178 N N . PHE A 1 284 ? 20.061 4.379 4.652 1.00 83.12 284 PHE A N 1
ATOM 2179 C CA . PHE A 1 284 ? 19.379 3.462 5.556 1.00 83.12 284 PHE A CA 1
ATOM 2180 C C . PHE A 1 284 ? 19.777 2.007 5.284 1.00 83.12 284 PHE A C 1
ATOM 2182 O O . PHE A 1 284 ? 20.137 1.292 6.215 1.00 83.12 284 PHE A O 1
ATOM 2189 N N . THR A 1 285 ? 19.791 1.570 4.020 1.00 75.25 285 THR A N 1
ATOM 2190 C CA . THR A 1 285 ? 20.157 0.182 3.688 1.00 75.25 285 THR A CA 1
ATOM 2191 C C . THR A 1 285 ? 21.621 -0.132 4.013 1.00 75.25 285 THR A C 1
ATOM 2193 O O . THR A 1 285 ? 21.914 -1.219 4.507 1.00 75.25 285 THR A O 1
ATOM 2196 N N . LEU A 1 286 ? 22.535 0.829 3.833 1.00 78.94 286 LEU A N 1
ATOM 2197 C CA . LEU A 1 286 ? 23.941 0.702 4.238 1.00 78.94 286 LEU A CA 1
ATOM 2198 C C . LEU A 1 286 ? 24.106 0.535 5.755 1.00 78.94 286 LEU A C 1
ATOM 2200 O O . LEU A 1 286 ? 24.935 -0.261 6.190 1.00 78.94 286 LEU A O 1
ATOM 2204 N N . ALA A 1 287 ? 23.299 1.228 6.565 1.00 76.50 287 ALA A N 1
ATOM 2205 C CA . ALA A 1 287 ? 23.323 1.080 8.022 1.00 76.50 287 ALA A CA 1
ATOM 2206 C C . ALA A 1 287 ? 22.855 -0.312 8.497 1.00 76.50 287 ALA A C 1
ATOM 2208 O O . ALA A 1 287 ? 23.175 -0.722 9.611 1.00 76.50 287 ALA A O 1
ATOM 2209 N N . LEU A 1 288 ? 22.124 -1.048 7.652 1.00 71.25 288 LEU A N 1
ATOM 2210 C CA . LEU A 1 288 ? 21.604 -2.388 7.935 1.00 71.25 288 LEU A CA 1
ATOM 2211 C C . LEU A 1 288 ? 22.514 -3.524 7.450 1.00 71.25 288 LEU A C 1
ATOM 2213 O O . LEU A 1 288 ? 22.103 -4.685 7.499 1.00 71.25 288 LEU A O 1
ATOM 2217 N N . GLN A 1 289 ? 23.741 -3.235 6.998 1.00 65.44 289 GLN A N 1
ATOM 2218 C CA . GLN A 1 289 ? 24.734 -4.258 6.650 1.00 65.44 289 GLN A CA 1
ATOM 2219 C C . GLN A 1 289 ? 25.210 -5.021 7.903 1.00 65.44 289 GLN A C 1
ATOM 2221 O O . GLN A 1 289 ? 26.325 -4.855 8.386 1.00 65.44 289 GLN A O 1
ATOM 2226 N N . ALA A 1 290 ? 24.344 -5.877 8.444 1.00 51.59 290 ALA A N 1
ATOM 2227 C CA . ALA A 1 290 ? 24.603 -6.752 9.583 1.00 51.59 290 ALA A CA 1
ATOM 2228 C C . ALA A 1 290 ? 25.143 -8.133 9.162 1.00 51.59 290 ALA A C 1
ATOM 2230 O O . ALA A 1 290 ? 25.491 -8.946 10.017 1.00 51.59 290 ALA A O 1
ATOM 2231 N N . LEU A 1 291 ? 25.224 -8.419 7.857 1.00 50.38 291 LEU A N 1
ATOM 2232 C CA . LEU A 1 291 ? 25.849 -9.636 7.342 1.00 50.38 291 LEU A CA 1
ATOM 2233 C C . LEU A 1 291 ? 27.350 -9.382 7.127 1.00 50.38 291 LEU A C 1
ATOM 2235 O O . LEU A 1 291 ? 27.708 -8.613 6.232 1.00 50.38 291 LEU A O 1
ATOM 2239 N N . PRO A 1 292 ? 28.254 -10.003 7.908 1.00 47.28 292 PRO A N 1
ATOM 2240 C CA . PRO A 1 292 ? 29.683 -9.858 7.674 1.00 47.28 292 PRO A CA 1
ATOM 2241 C C . PRO A 1 292 ? 30.044 -10.411 6.288 1.00 47.28 292 PRO A C 1
ATOM 2243 O O . PRO A 1 292 ? 29.763 -11.568 5.979 1.00 47.28 292 PRO A O 1
ATOM 2246 N N . GLN A 1 293 ? 30.731 -9.608 5.467 1.00 51.59 293 GLN A N 1
ATOM 2247 C CA . GLN A 1 293 ? 31.228 -9.985 4.130 1.00 51.59 293 GLN A CA 1
ATOM 2248 C C . GLN A 1 293 ? 32.227 -11.168 4.141 1.00 51.59 293 GLN A C 1
ATOM 2250 O O . GLN A 1 293 ? 32.627 -11.679 3.094 1.00 51.59 293 GLN A O 1
ATOM 2255 N N . HIS A 1 294 ? 32.620 -11.661 5.316 1.00 44.59 294 HIS A N 1
ATOM 2256 C CA . HIS A 1 294 ? 33.509 -12.805 5.477 1.00 44.59 294 HIS A CA 1
ATOM 2257 C C . HIS A 1 294 ? 32.779 -14.143 5.292 1.00 44.59 294 HIS A C 1
ATOM 2259 O O . HIS A 1 294 ? 32.533 -14.819 6.287 1.00 44.59 294 HIS A O 1
ATOM 2265 N N . ARG A 1 295 ? 32.465 -14.546 4.047 1.00 41.78 295 ARG A N 1
ATOM 2266 C CA . ARG A 1 295 ? 32.353 -15.976 3.633 1.00 41.78 295 ARG A CA 1
ATOM 2267 C C . ARG A 1 295 ? 31.997 -16.248 2.159 1.00 41.78 295 ARG A C 1
ATOM 2269 O O . ARG A 1 295 ? 31.585 -17.358 1.855 1.00 41.78 295 ARG A O 1
ATOM 2276 N N . TRP A 1 296 ? 32.206 -15.311 1.234 1.00 45.34 296 TRP A N 1
ATOM 2277 C CA . TRP A 1 296 ? 31.904 -15.541 -0.196 1.00 45.34 296 TRP A CA 1
ATOM 2278 C C . TRP A 1 296 ? 33.125 -15.858 -1.077 1.00 45.34 296 TRP A C 1
ATOM 2280 O O . TRP A 1 296 ? 33.005 -15.884 -2.292 1.00 45.34 296 TRP A O 1
ATOM 2290 N N . ASN A 1 297 ? 34.282 -16.149 -0.471 1.00 37.66 297 ASN A N 1
ATOM 2291 C CA . ASN A 1 297 ? 35.445 -16.723 -1.156 1.00 37.66 297 ASN A CA 1
ATOM 2292 C C . ASN A 1 297 ? 35.849 -18.033 -0.465 1.00 37.66 297 ASN A C 1
ATOM 2294 O O . ASN A 1 297 ? 36.743 -18.033 0.385 1.00 37.66 297 ASN A O 1
ATOM 2298 N N . LYS A 1 298 ? 35.166 -19.127 -0.803 1.00 35.81 298 LYS A N 1
ATOM 2299 C CA . LYS A 1 298 ? 35.690 -20.498 -0.777 1.00 35.81 298 LYS A CA 1
ATOM 2300 C C . LYS A 1 298 ? 34.987 -21.320 -1.842 1.00 35.81 298 LYS A C 1
ATOM 2302 O O . LYS A 1 298 ? 33.746 -21.209 -1.910 1.00 35.81 298 LYS A O 1
#

Solvent-accessible surface area (backbone atoms only — not comparable to full-atom values): 16850 Å² total; per-residue (Å²): 132,84,86,48,77,67,80,73,60,88,71,80,88,58,60,69,63,50,50,56,45,54,68,37,68,72,51,23,68,64,35,33,51,56,48,78,43,73,47,83,95,66,44,80,43,77,47,63,50,84,38,93,93,44,48,34,57,67,34,61,69,60,48,50,49,50,50,53,48,48,50,53,48,56,68,65,47,70,76,60,74,48,45,31,32,36,41,38,40,39,80,44,97,87,45,53,67,55,57,54,49,48,50,54,49,49,45,55,37,37,75,70,48,49,36,41,62,70,28,37,40,35,32,54,45,77,85,40,69,85,44,61,66,71,58,38,47,52,54,47,49,54,52,47,49,52,51,50,52,50,30,40,75,67,71,43,70,82,49,43,75,45,78,24,43,64,86,60,55,92,84,55,93,86,69,49,31,52,37,57,52,48,52,63,47,55,75,72,46,58,90,86,26,30,38,41,35,35,66,32,62,34,49,56,56,26,52,28,40,68,74,39,41,66,56,42,48,70,33,36,65,26,41,36,36,47,27,42,68,42,81,42,74,32,56,47,100,87,66,46,73,71,81,46,76,39,66,42,61,24,76,90,20,69,35,29,47,75,38,47,68,32,26,46,49,33,41,50,50,30,59,76,55,69,31,46,78,44,73,47,30,70,71,59,59,61,75,61,69,78,72,74,83,85,75,86,86,128

Secondary structure (DSSP, 8-state):
----GGGG-S----HHHHHHHHHSHHHHHHHB-PEEEE-GGG-EEEE---BTTB--BS-HHHHHHHHHHHHHHHHHS----PEEEEEEE---TTTHHHHHHHHHHHHHHHHTTSEEEEEEEE---GGGGGS-HHHHHHHHHHHHHHHHHHHHHTT-TTS-EEE--TT--TTSTT---HHHHHHHHHTTS-TT-EEEEE-S-SHHHHHHHHHTHHHHHHHEEEEEEES-EEEEEEE-TTS-EEEEEEEEE-TTSHHHHTTHHHHHHHHHHHHHTT--EEEE-HHHHHHT--S-STTS--

Mean predicted aligned error: 11.52 Å

Nearest PDB structures (foldseek):
  4p5f-assembly2_B  TM=7.444E-01  e=8.542E-11  Xanthomonas oryzae pv. oryzae KACC 10331
  4p5f-assembly1_A  TM=6.739E-01  e=7.520E-10  Xanthomonas oryzae pv. oryzae KACC 10331
  4kl0-assembly1_A  TM=6.771E-01  e=3.342E-09  Xanthomonas oryzae pv. oryzae KACC 10331
  2qy6-assembly1_A  TM=2.706E-01  e=1.546E-01  Escherichia coli O157:H7
  5uof-assembly1_A  TM=2.894E-01  e=3.062E-01  Burkholderia multivorans ATCC 17616

Radius of gyration: 27.91 Å; Cα contacts (8 Å, |Δi|>4): 422; chains: 1; bounding box: 76×60×76 Å

Organism: Polarella glacialis (NCBI:txid89957)

Foldseek 3Di:
DPPDVVVVPPDDDPVVVVVVLCVDPVSVVVFFQFDWDQDPPRDTDTHACPDPVGRGTPDVVVVVVCVVCCCVVVVVPPPQPAAEEEEEEEDDPPCLVVLLVVLVVQLVCVVVSNHDYLAYEYEHALVCVPPDQVVSQVVRVVSLVVSCVSNVVSVNNVHYYHYFRPPDDVPDPDTHHLLNVVVVSLVPADQQAHEYEYEAAQQSVLVNCVVVVVSCLRHHQAYEYEWDKDKDFDADPVRHGPRDIAIAGDCVIPRCVSCVVSRRSVSVSCVVSVHHYHYDYPVNVVVVPPDPPPDPPD

InterPro domains:
  IPR036452 Ribonucleoside hydrolase-like [G3DSA:3.90.245.10] (1-76)
  IPR036452 Ribonucleoside hydrolase-like [G3DSA:3.90.245.10] (93-295)

pLDDT: mean 86.81, std 13.91, range [35.81, 98.06]